Protein AF-0000000087264235 (afdb_homodimer)

pLDDT: mean 78.08, std 25.93, range [21.02, 97.81]

Organism: Triticum turgidum subsp. durum (NCBI:txid4567)

Nearest PDB structures (foldseek):
  8pnt-assembly1_A  TM=8.860E-01  e=1.307E-03  Homo sapiens
  8by6-assembly1_A  TM=8.839E-01  e=1.517E-03  Homo sapiens
  1h6k-assembly1_A  TM=9.087E-01  e=4.090E-03  Homo sapiens
  8suy-assembly1_A  TM=8.898E-01  e=2.890E-03  Homo sapiens
  8pmp-assembly1_A  TM=8.211E-01  e=5.240E-03  Homo sapiens

Sequence (286 aa):
MVRGRKTTRDIILWVEEQIVPANGAKFTVDVVSQTLLDIGSKSFTHLITVLERYGQIISKLCPDEEMQLLLMDEVSAYWKNSTQMTAIAIDRMMGYRLISNLAIVKWVFSPANVDQYHVSDRPWEVHSYPHTRRYPAFCCWILMVRGRKTTRDIILWVEEQIVPANGAKFTVDVVSQTLLDIGSKSFTHLITVLERYGQIISKLCPDEEMQLLLMDEVSAYWKNSTQMTAIAIDRMMGYRLISNLAIVKWVFSPANVDQYHVSDRPWEVHSYPHTRRYPAFCCWIL

Secondary structure (DSSP, 8-state):
-------HHHHHHHIIIIIHHHH-HHHHHHHHHHHHHHHHTT-HHHHHHHHHHHHHHHHHH--SHHHHHHHHHHHHHHTTT-HHHHHHHHHHHHHTTSS-HHHHHHHHTSHHHHHHT--S-------------S--HHHHTT-/-------HHHHHHHIIIIIHHHH-HHHHHHHHHHHHHHHHTT-HHHHHHHHHHHHHHHHHH--SHHHHHHHHHHHHHHTTT-HHHHHHHHHHHHHTTSS-HHHHHHHHTSHHHHHHT--S-------------S--HHHHTT-

Foldseek 3Di:
DPPPPDALVNVLCCCVVPVCVVPNLLVSLLVVLVVLCVQQVPDVVRLLVSCVRNVVSLCVSQVDLVSLLSSLVSLCVVPVVPVPSSVVSVVSCVVVVSHDPVSVVCNCQALVNVLSVPDPDPDPPPPPDPDDPDVPGRPPPVD/DPPPPQALVNVLCCCVPPVCVVPNLLVSLLVVLVVLCVQQVPDVVSLLVSCVRNVVSLCVSQVDLVSLLSSLVSLCVVPVVPVPSSVVSVVSCVVVVSHDPVSVVCNCQALVNVLSVPDPDPDPPPPPDPDDPDVPGRPPSND

InterPro domains:
  IPR015174 MIF4G-like, type 2 [PF09090] (22-113)
  IPR016024 Armadillo-type fold [SSF48371] (1-126)
  IPR027159 Nuclear cap-binding protein subunit 1 [PTHR12412] (2-126)

Radius of gyration: 22.46 Å; Cα contacts (8 Å, |Δi|>4): 268; chains: 2; bounding box: 34×84×58 Å

Solvent-accessible surface area (backbone atoms only — not comparable to full-atom values): 16214 Å² total; per-residue (Å²): 133,78,84,65,82,68,47,67,66,52,49,42,49,46,41,61,68,46,46,26,73,74,62,33,60,69,53,40,46,52,55,52,52,51,55,48,46,62,63,12,66,79,39,72,68,40,34,52,51,44,46,69,70,46,35,66,51,50,34,69,67,22,75,45,55,70,44,30,40,51,50,51,49,50,45,37,60,74,32,66,69,30,46,45,59,30,46,50,52,51,52,51,35,34,73,71,66,46,37,53,62,68,34,50,53,52,47,55,61,27,29,78,44,31,45,68,55,45,68,70,66,81,78,72,82,73,75,82,76,85,71,86,69,84,79,51,71,59,73,58,53,62,110,131,79,81,65,79,69,48,66,65,53,49,41,49,46,41,62,68,47,46,26,74,74,62,32,61,69,54,42,46,51,53,53,50,51,55,49,46,62,63,12,66,78,40,72,68,40,34,50,50,44,47,68,69,44,36,66,53,50,34,68,67,22,74,45,55,71,43,29,39,51,50,50,50,51,46,39,60,74,32,67,68,29,44,45,58,31,46,51,53,52,52,52,35,34,73,71,67,47,38,54,62,68,35,50,52,53,47,57,63,27,34,75,44,32,43,69,54,46,68,70,66,81,76,73,82,73,76,82,76,84,71,85,69,84,78,50,70,62,70,57,52,63,110

Structure (mmCIF, N/CA/C/O backbone):
data_AF-0000000087264235-model_v1
#
loop_
_entity.id
_entity.type
_entity.pdbx_description
1 polymer 'MIF4G-like type 2 domain-containing protein'
#
loop_
_atom_site.group_PDB
_atom_site.id
_atom_site.type_symbol
_atom_site.label_atom_id
_atom_site.label_alt_id
_atom_site.label_comp_id
_atom_site.label_asym_id
_atom_site.label_entity_id
_atom_site.label_seq_id
_atom_site.pdbx_PDB_ins_code
_atom_site.Cartn_x
_atom_site.Cartn_y
_atom_site.Cartn_z
_atom_site.occupancy
_atom_site.B_iso_or_equiv
_atom_site.auth_seq_id
_atom_site.auth_comp_id
_atom_site.auth_asym_id
_atom_site.auth_atom_id
_atom_site.pdbx_PDB_model_num
ATOM 1 N N . MET A 1 1 ? -6.27 42.156 24.797 1 27.23 1 MET A N 1
ATOM 2 C CA . MET A 1 1 ? -6.262 41.5 23.484 1 27.23 1 MET A CA 1
ATOM 3 C C . MET A 1 1 ? -6.086 40 23.609 1 27.23 1 MET A C 1
ATOM 5 O O . MET A 1 1 ? -5.012 39.531 23.969 1 27.23 1 MET A O 1
ATOM 9 N N . VAL A 1 2 ? -7.004 39.219 24.188 1 37.78 2 VAL A N 1
ATOM 10 C CA . VAL A 1 2 ? -7.004 37.844 24.672 1 37.78 2 VAL A CA 1
ATOM 11 C C . VAL A 1 2 ? -6.594 36.906 23.547 1 37.78 2 VAL A C 1
ATOM 13 O O . VAL A 1 2 ? -7.219 36.906 22.484 1 37.78 2 VAL A O 1
ATOM 16 N N . ARG A 1 3 ? -5.32 36.75 23.188 1 46.03 3 ARG A N 1
ATOM 17 C CA . ARG A 1 3 ? -4.871 35.75 22.219 1 46.03 3 ARG A CA 1
ATOM 18 C C . ARG A 1 3 ? -5.676 34.469 22.344 1 46.03 3 ARG A C 1
ATOM 20 O O . ARG A 1 3 ? -5.488 33.719 23.297 1 46.03 3 ARG A O 1
ATOM 27 N N . GLY A 1 4 ? -6.941 34.375 22.234 1 48.06 4 GLY A N 1
ATOM 28 C CA . GLY A 1 4 ? -7.914 33.312 22.422 1 48.06 4 GLY A CA 1
ATOM 29 C C . GLY A 1 4 ? -7.516 32 21.766 1 48.06 4 GLY A C 1
ATOM 30 O O . GLY A 1 4 ? -6.91 32 20.688 1 48.06 4 GLY A O 1
ATOM 31 N N . ARG A 1 5 ? -7.141 31 22.531 1 57.69 5 ARG A N 1
ATOM 32 C CA . ARG A 1 5 ? -6.867 29.641 22.094 1 57.69 5 ARG A CA 1
ATOM 33 C C . ARG A 1 5 ? -7.84 29.203 21 1 57.69 5 ARG A C 1
ATOM 35 O O . ARG A 1 5 ? -9.039 29.047 21.266 1 57.69 5 ARG A O 1
ATOM 42 N N . LYS A 1 6 ? -7.625 29.609 19.797 1 68 6 LYS A N 1
ATOM 43 C CA . LYS A 1 6 ? -8.531 29.156 18.75 1 68 6 LYS A CA 1
ATOM 44 C C . LYS A 1 6 ? -8.711 27.641 18.797 1 68 6 LYS A C 1
ATOM 46 O O . LYS A 1 6 ? -7.742 26.906 18.984 1 68 6 LYS A O 1
ATOM 51 N N . THR A 1 7 ? -9.969 27.297 19.016 1 81.25 7 THR A N 1
ATOM 52 C CA . THR A 1 7 ? -10.328 25.891 18.984 1 81.25 7 THR A CA 1
ATOM 53 C C . THR A 1 7 ? -10.055 25.297 17.609 1 81.25 7 THR A C 1
ATOM 55 O O . THR A 1 7 ? -9.836 26.031 16.641 1 81.25 7 THR A O 1
ATOM 58 N N . THR A 1 8 ? -9.812 24.094 17.578 1 83.25 8 THR A N 1
ATOM 59 C CA . THR A 1 8 ? -9.664 23.406 16.312 1 83.25 8 THR A CA 1
ATOM 60 C C . THR A 1 8 ? -10.766 23.812 15.336 1 83.25 8 THR A C 1
ATOM 62 O O . THR A 1 8 ? -10.523 23.953 14.141 1 83.25 8 THR A O 1
ATOM 65 N N . ARG A 1 9 ? -11.906 24.062 15.82 1 85.56 9 ARG A N 1
ATOM 66 C CA . ARG A 1 9 ? -13.039 24.453 14.984 1 85.56 9 ARG A CA 1
ATOM 67 C C . ARG A 1 9 ? -12.82 25.828 14.375 1 85.56 9 ARG A C 1
ATOM 69 O O . ARG A 1 9 ? -13.133 26.047 13.203 1 85.56 9 ARG A O 1
ATOM 76 N N . ASP A 1 10 ? -12.328 26.719 15.18 1 88.56 10 ASP A N 1
ATOM 77 C CA . ASP A 1 10 ? -12.039 28.047 14.68 1 88.56 10 ASP A CA 1
ATOM 78 C C . ASP A 1 10 ? -10.977 28.016 13.578 1 88.56 10 ASP A C 1
ATOM 80 O O . ASP A 1 10 ? -11.078 28.734 12.586 1 88.56 10 ASP A O 1
ATOM 84 N N . ILE A 1 11 ? -10.039 27.172 13.797 1 87.06 11 ILE A N 1
ATOM 85 C CA . ILE A 1 11 ? -8.961 27.031 12.828 1 87.06 11 ILE A CA 1
ATOM 86 C C . ILE A 1 11 ? -9.508 26.469 11.523 1 87.06 11 ILE A C 1
ATOM 88 O O . ILE A 1 11 ? -9.188 26.953 10.438 1 87.06 11 ILE A O 1
ATOM 92 N N . ILE A 1 12 ? -10.297 25.484 11.625 1 88.69 12 ILE A N 1
ATOM 93 C CA . ILE A 1 12 ? -10.898 24.859 10.453 1 88.69 12 ILE A CA 1
ATOM 94 C C . ILE A 1 12 ? -11.695 25.891 9.656 1 88.69 12 ILE A C 1
ATOM 96 O O . ILE A 1 12 ? -11.578 25.969 8.438 1 88.69 12 ILE A O 1
ATOM 100 N N . LEU A 1 13 ? -12.461 26.641 10.391 1 89.06 13 LEU A N 1
ATOM 101 C CA . LEU A 1 13 ? -13.281 27.672 9.742 1 89.06 13 LEU A CA 1
ATOM 102 C C . LEU A 1 13 ? -12.406 28.703 9.055 1 89.06 13 LEU A C 1
ATOM 104 O O . LEU A 1 13 ? -12.703 29.141 7.938 1 89.06 13 LEU A O 1
ATOM 108 N N . TRP A 1 14 ? -11.438 29.078 9.734 1 89.94 14 TRP A N 1
ATOM 109 C CA . TRP A 1 14 ? -10.508 30.047 9.164 1 89.94 14 TRP A CA 1
ATOM 110 C C . TRP A 1 14 ? -9.844 29.5 7.906 1 89.94 14 TRP A C 1
ATOM 112 O O . TRP A 1 14 ? -9.719 30.203 6.906 1 89.94 14 TRP A O 1
ATOM 122 N N . VAL A 1 15 ? -9.414 28.297 7.895 1 89.94 15 VAL A N 1
ATOM 123 C CA . VAL A 1 15 ? -8.773 27.641 6.754 1 89.94 15 VAL A CA 1
ATOM 124 C C . VAL A 1 15 ? -9.766 27.562 5.59 1 89.94 15 VAL A C 1
ATOM 126 O O . VAL A 1 15 ? -9.43 27.906 4.457 1 89.94 15 VAL A O 1
ATOM 129 N N . GLU A 1 16 ? -10.922 27.156 5.898 1 90.62 16 GLU A N 1
ATOM 130 C CA . GLU A 1 16 ? -11.945 26.922 4.875 1 90.62 16 GLU A CA 1
ATOM 131 C C . GLU A 1 16 ? -12.438 28.25 4.285 1 90.62 16 GLU A C 1
ATOM 133 O O . GLU A 1 16 ? -12.719 28.328 3.086 1 90.62 16 GLU A O 1
ATOM 138 N N . GLU A 1 17 ? -12.578 29.234 5.094 1 91.5 17 GLU A N 1
ATOM 139 C CA . GLU A 1 17 ? -13.234 30.469 4.66 1 91.5 17 GLU A CA 1
ATOM 140 C C . GLU A 1 17 ? -12.227 31.484 4.137 1 91.5 17 GLU A C 1
ATOM 142 O O . GLU A 1 17 ? -12.562 32.344 3.334 1 91.5 17 GLU A O 1
ATOM 147 N N . GLN A 1 18 ? -11.016 31.375 4.551 1 91.5 18 GLN A N 1
ATOM 148 C CA . GLN A 1 18 ? -10.055 32.406 4.195 1 91.5 18 GLN A CA 1
ATOM 149 C C . GLN A 1 18 ? -8.883 31.828 3.406 1 91.5 18 GLN A C 1
ATOM 151 O O . GLN A 1 18 ? -8.555 32.312 2.32 1 91.5 18 GLN A O 1
ATOM 156 N N . ILE A 1 19 ? -8.273 30.812 3.822 1 91.94 19 ILE A N 1
ATOM 157 C CA . ILE A 1 19 ? -7.027 30.312 3.246 1 91.94 19 ILE A CA 1
ATOM 158 C C . ILE A 1 19 ? -7.316 29.609 1.928 1 91.94 19 ILE A C 1
ATOM 160 O O . ILE A 1 19 ? -6.695 29.891 0.905 1 91.94 19 ILE A O 1
ATOM 164 N N . VAL A 1 20 ? -8.281 28.672 1.958 1 93.44 20 VAL A N 1
ATOM 165 C CA . VAL A 1 20 ? -8.578 27.859 0.78 1 93.44 20 VAL A CA 1
ATOM 166 C C . VAL A 1 20 ? -9.086 28.766 -0.347 1 93.44 20 VAL A C 1
ATOM 168 O O . VAL A 1 20 ? -8.609 28.688 -1.479 1 93.44 20 VAL A O 1
ATOM 171 N N . PRO A 1 21 ? -10.078 29.656 -0.007 1 94.56 21 PRO A N 1
ATOM 172 C CA . PRO A 1 21 ? -10.555 30.531 -1.079 1 94.56 21 PRO A CA 1
ATOM 173 C C . PRO A 1 21 ? -9.461 31.438 -1.627 1 94.56 21 PRO A C 1
ATOM 175 O O . PRO A 1 21 ? -9.445 31.734 -2.824 1 94.56 21 PRO A O 1
ATOM 178 N N . ALA A 1 22 ? -8.516 31.859 -0.899 1 94.19 22 ALA A N 1
ATOM 179 C CA . ALA A 1 22 ? -7.473 32.812 -1.295 1 94.19 22 ALA A CA 1
ATOM 180 C C . ALA A 1 22 ? -6.359 32.094 -2.064 1 94.19 22 ALA A C 1
ATOM 182 O O . ALA A 1 22 ? -5.777 32.656 -2.988 1 94.19 22 ALA A O 1
ATOM 183 N N . ASN A 1 23 ? -5.969 30.812 -1.734 1 95.12 23 ASN A N 1
ATOM 184 C CA . ASN A 1 23 ? -4.746 30.188 -2.229 1 95.12 23 ASN A CA 1
ATOM 185 C C . ASN A 1 23 ? -5.035 28.859 -2.936 1 95.12 23 ASN A C 1
ATOM 187 O O . ASN A 1 23 ? -4.168 28.328 -3.625 1 95.12 23 ASN A O 1
ATOM 191 N N . GLY A 1 24 ? -6.266 28.328 -2.768 1 94.75 24 GLY A N 1
ATOM 192 C CA . GLY A 1 24 ? -6.609 27.031 -3.324 1 94.75 24 GLY A CA 1
ATOM 193 C C . GLY A 1 24 ? -6.391 25.891 -2.35 1 94.75 24 GLY A C 1
ATOM 194 O O . GLY A 1 24 ? -5.551 25.969 -1.453 1 94.75 24 GLY A O 1
ATOM 195 N N . ALA A 1 25 ? -7.066 24.781 -2.578 1 93.88 25 ALA A N 1
ATOM 196 C CA . ALA A 1 25 ? -7.047 23.641 -1.675 1 93.88 25 ALA A CA 1
ATOM 197 C C . ALA A 1 25 ? -5.68 22.969 -1.678 1 93.88 25 ALA A C 1
ATOM 199 O O . ALA A 1 25 ? -5.156 22.609 -0.621 1 93.88 25 ALA A O 1
ATOM 200 N N . LYS A 1 26 ? -5.109 22.781 -2.842 1 95.62 26 LYS A N 1
ATOM 201 C CA . LYS A 1 26 ? -3.826 22.094 -2.967 1 95.62 26 LYS A CA 1
ATOM 202 C C . LYS A 1 26 ? -2.723 22.859 -2.236 1 95.62 26 LYS A C 1
ATOM 204 O O . LYS A 1 26 ? -1.928 22.266 -1.508 1 95.62 26 LYS A O 1
ATOM 209 N N . PHE A 1 27 ? -2.686 24.156 -2.455 1 94.81 27 PHE A N 1
ATOM 210 C CA . PHE A 1 27 ? -1.711 25 -1.77 1 94.81 27 PHE A CA 1
ATOM 211 C C . PHE A 1 27 ? -1.901 24.922 -0.259 1 94.81 27 PHE A C 1
ATOM 213 O O . PHE A 1 27 ? -0.926 24.859 0.492 1 94.81 27 PHE A O 1
ATOM 220 N N . THR A 1 28 ? -3.121 24.938 0.166 1 95.75 28 THR A N 1
ATOM 221 C CA . THR A 1 28 ? -3.436 24.922 1.591 1 95.75 28 THR A CA 1
ATOM 222 C C . THR A 1 28 ? -2.979 23.609 2.227 1 95.75 28 THR A C 1
ATOM 224 O O . THR A 1 28 ? -2.389 23.609 3.309 1 95.75 28 THR A O 1
ATOM 227 N N . VAL A 1 29 ? -3.223 22.484 1.536 1 96 29 VAL A N 1
ATOM 228 C CA . VAL A 1 29 ? -2.77 21.188 2.027 1 96 29 VAL A CA 1
ATOM 229 C C . VAL A 1 29 ? -1.247 21.188 2.145 1 96 29 VAL A C 1
ATOM 231 O O . VAL A 1 29 ? -0.696 20.703 3.139 1 96 29 VAL A O 1
ATOM 234 N N . ASP A 1 30 ? -0.631 21.719 1.225 1 95.5 30 ASP A N 1
ATOM 235 C CA . ASP A 1 30 ? 0.827 21.781 1.215 1 95.5 30 ASP A CA 1
ATOM 236 C C . ASP A 1 30 ? 1.354 22.516 2.441 1 95.5 30 ASP A C 1
ATOM 238 O O . ASP A 1 30 ? 2.15 21.969 3.209 1 95.5 30 ASP A O 1
ATOM 242 N N . VAL A 1 31 ? 0.833 23.688 2.646 1 93.62 31 VAL A N 1
ATOM 243 C CA . VAL A 1 31 ? 1.354 24.547 3.701 1 93.62 31 VAL A CA 1
ATOM 244 C C . VAL A 1 31 ? 0.948 24 5.066 1 93.62 31 VAL A C 1
ATOM 246 O O . VAL A 1 31 ? 1.767 23.938 5.988 1 93.62 31 VAL A O 1
ATOM 249 N N . VAL A 1 32 ? -0.294 23.625 5.207 1 93.81 32 VAL A N 1
ATOM 250 C CA . VAL A 1 32 ? -0.812 23.141 6.484 1 93.81 32 VAL A CA 1
ATOM 251 C C . VAL A 1 32 ? -0.114 21.844 6.867 1 93.81 32 VAL A C 1
ATOM 253 O O . VAL A 1 32 ? 0.325 21.672 8.008 1 93.81 32 VAL A O 1
ATOM 256 N N . SER A 1 33 ? 0.014 20.891 5.887 1 95.25 33 SER A N 1
ATOM 257 C CA . SER A 1 33 ? 0.65 19.609 6.184 1 95.25 33 SER A CA 1
ATOM 258 C C . SER A 1 33 ? 2.113 19.797 6.574 1 95.25 33 SER A C 1
ATOM 260 O O . SER A 1 33 ? 2.598 19.156 7.512 1 95.25 33 SER A O 1
ATOM 262 N N . GLN A 1 34 ? 2.803 20.703 5.879 1 94.38 34 GLN A N 1
ATOM 263 C CA . GLN A 1 34 ? 4.203 20.953 6.195 1 94.38 34 GLN A CA 1
ATOM 264 C C . GLN A 1 34 ? 4.352 21.516 7.605 1 94.38 34 GLN A C 1
ATOM 266 O O . GLN A 1 34 ? 5.266 21.141 8.336 1 94.38 34 GLN A O 1
ATOM 271 N N . THR A 1 35 ? 3.508 22.453 7.98 1 94.12 35 THR A N 1
ATOM 272 C CA . THR A 1 35 ? 3.525 23.031 9.312 1 94.12 35 THR A CA 1
ATOM 273 C C . THR A 1 35 ? 3.297 21.969 10.383 1 94.12 35 THR A C 1
ATOM 275 O O . THR A 1 35 ? 4.035 21.906 11.367 1 94.12 35 THR A O 1
ATOM 278 N N . LEU A 1 36 ? 2.334 21.125 10.148 1 94.5 36 LEU A N 1
ATOM 279 C CA . LEU A 1 36 ? 1.988 20.094 11.125 1 94.5 36 LEU A CA 1
ATOM 280 C C . LEU A 1 36 ? 3.088 19.047 11.211 1 94.5 36 LEU A C 1
ATOM 282 O O . LEU A 1 36 ? 3.42 18.578 12.305 1 94.5 36 LEU A O 1
ATOM 286 N N . LEU A 1 37 ? 3.672 18.688 10.094 1 95.88 37 LEU A N 1
ATOM 287 C CA . LEU A 1 37 ? 4.754 17.719 10.078 1 95.88 37 LEU A CA 1
ATOM 288 C C . LEU A 1 37 ? 5.996 18.266 10.766 1 95.88 37 LEU A C 1
ATOM 290 O O . LEU A 1 37 ? 6.723 17.531 11.438 1 95.88 37 LEU A O 1
ATOM 294 N N . ASP A 1 38 ? 6.215 19.547 10.664 1 95.75 38 ASP A N 1
ATOM 295 C CA . ASP A 1 38 ? 7.348 20.188 11.328 1 95.75 38 ASP A CA 1
ATOM 296 C C . ASP A 1 38 ? 7.227 20.062 12.852 1 95.75 38 ASP A C 1
ATOM 298 O O . ASP A 1 38 ? 8.219 19.828 13.539 1 95.75 38 ASP A O 1
ATOM 302 N N . ILE A 1 39 ? 6.121 20.297 13.297 1 93.69 39 ILE A N 1
ATOM 303 C CA . ILE A 1 39 ? 5.84 20.172 14.727 1 93.69 39 ILE A CA 1
ATOM 304 C C . ILE A 1 39 ? 5.914 18.703 15.141 1 93.69 39 ILE A C 1
ATOM 306 O O . ILE A 1 39 ? 6.52 18.375 16.172 1 93.69 39 ILE A O 1
ATOM 310 N N . GLY A 1 40 ? 5.32 17.812 14.391 1 94 40 GLY A N 1
ATOM 311 C CA . GLY A 1 40 ? 5.16 16.422 14.742 1 94 40 GLY A CA 1
ATOM 312 C C . GLY A 1 40 ? 6.426 15.609 14.555 1 94 40 GLY A C 1
ATOM 313 O O . GLY A 1 40 ? 6.543 14.5 15.086 1 94 40 GLY A O 1
ATOM 314 N N . SER A 1 41 ? 7.383 16.109 13.852 1 92.81 41 SER A N 1
ATOM 315 C CA . SER A 1 41 ? 8.555 15.336 13.453 1 92.81 41 SER A CA 1
ATOM 316 C C . SER A 1 41 ? 9.586 15.289 14.57 1 92.81 41 SER A C 1
ATOM 318 O O . SER A 1 41 ? 10.625 14.633 14.438 1 92.81 41 SER A O 1
ATOM 320 N N . LYS A 1 42 ? 9.391 15.867 15.609 1 91.5 42 LYS A N 1
ATOM 321 C CA . LYS A 1 42 ? 10.359 15.945 16.703 1 91.5 42 LYS A CA 1
ATOM 322 C C . LYS A 1 42 ? 10.492 14.609 17.422 1 91.5 42 LYS A C 1
ATOM 324 O O . LYS A 1 42 ? 11.57 14.273 17.922 1 91.5 42 LYS A O 1
ATOM 329 N N . SER A 1 43 ? 9.445 13.859 17.531 1 86 43 SER A N 1
ATOM 330 C CA . SER A 1 43 ? 9.398 12.523 18.109 1 86 43 SER A CA 1
ATOM 331 C C . SER A 1 43 ? 8.125 11.781 17.703 1 86 43 SER A C 1
ATOM 333 O O . SER A 1 43 ? 7.234 12.367 17.094 1 86 43 SER A O 1
ATOM 335 N N . PHE A 1 44 ? 8.18 10.547 17.969 1 85.25 44 PHE A N 1
ATOM 336 C CA . PHE A 1 44 ? 6.988 9.75 17.688 1 85.25 44 PHE A CA 1
ATOM 337 C C . PHE A 1 44 ? 5.785 10.281 18.453 1 85.25 44 PHE A C 1
ATOM 339 O O . PHE A 1 44 ? 4.699 10.43 17.891 1 85.25 44 PHE A O 1
ATOM 346 N N . THR A 1 45 ? 5.949 10.562 19.719 1 88.12 45 THR A N 1
ATOM 347 C CA . THR A 1 45 ? 4.867 11.062 20.562 1 88.12 45 THR A CA 1
ATOM 348 C C . THR A 1 45 ? 4.305 12.367 20 1 88.12 45 THR A C 1
ATOM 350 O O . THR A 1 45 ? 3.088 12.555 19.969 1 88.12 45 THR A O 1
ATOM 353 N N . HIS A 1 46 ? 5.203 13.195 19.578 1 93.94 46 HIS A N 1
ATOM 354 C CA . HIS A 1 46 ? 4.75 14.461 19.016 1 93.94 46 HIS A CA 1
ATOM 355 C C . HIS A 1 46 ? 3.924 14.227 17.75 1 93.94 46 HIS A C 1
ATOM 357 O O . HIS A 1 46 ? 2.91 14.898 17.531 1 93.94 46 HIS A O 1
ATOM 363 N N . LEU A 1 47 ? 4.359 13.258 16.875 1 93.94 47 LEU A N 1
ATOM 364 C CA . LEU A 1 47 ? 3.604 12.953 15.672 1 93.94 47 LEU A CA 1
ATOM 365 C C . LEU A 1 47 ? 2.189 12.5 16.016 1 93.94 47 LEU A C 1
ATOM 367 O O . LEU A 1 47 ? 1.216 12.992 15.445 1 93.94 47 LEU A O 1
ATOM 371 N N . ILE A 1 48 ? 2.068 11.688 16.953 1 93.44 48 ILE A N 1
ATOM 372 C CA . ILE A 1 48 ? 0.772 11.172 17.375 1 93.44 48 ILE A CA 1
ATOM 373 C C . ILE A 1 48 ? -0.082 12.312 17.922 1 93.44 48 ILE A C 1
ATOM 375 O O . ILE A 1 48 ? -1.263 12.43 17.594 1 93.44 48 ILE A O 1
ATOM 379 N N . THR A 1 49 ? 0.488 13.086 18.75 1 93.62 49 THR A N 1
ATOM 380 C CA . THR A 1 49 ? -0.223 14.211 19.344 1 93.62 49 THR A CA 1
ATOM 381 C C . THR A 1 49 ? -0.756 15.156 18.281 1 93.62 49 THR A C 1
ATOM 383 O O . THR A 1 49 ? -1.91 15.586 18.344 1 93.62 49 THR A O 1
ATOM 386 N N . VAL A 1 50 ? 0.091 15.477 17.344 1 94.69 50 VAL A N 1
ATOM 387 C CA . VAL A 1 50 ? -0.292 16.375 16.266 1 94.69 50 VAL A CA 1
ATOM 388 C C . VAL A 1 50 ? -1.451 15.781 15.469 1 94.69 50 VAL A C 1
ATOM 390 O O . VAL A 1 50 ? -2.416 16.484 15.141 1 94.69 50 VAL A O 1
ATOM 393 N N . LEU A 1 51 ? -1.408 14.5 15.148 1 95.5 51 LEU A N 1
ATOM 394 C CA . LEU A 1 51 ? -2.463 13.844 14.383 1 95.5 51 LEU A CA 1
ATOM 395 C C . LEU A 1 51 ? -3.752 13.766 15.188 1 95.5 51 LEU A C 1
ATOM 397 O O . LEU A 1 51 ? -4.844 13.938 14.648 1 95.5 51 LEU A O 1
ATOM 401 N N . GLU A 1 52 ? -3.654 13.57 16.391 1 94.5 52 GLU A N 1
ATOM 402 C CA . GLU A 1 52 ? -4.824 13.492 17.266 1 94.5 52 GLU A CA 1
ATOM 403 C C . GLU A 1 52 ? -5.488 14.859 17.422 1 94.5 52 GLU A C 1
ATOM 405 O O . GLU A 1 52 ? -6.719 14.961 17.406 1 94.5 52 GLU A O 1
ATOM 410 N N . ARG A 1 53 ? -4.738 15.883 17.609 1 93.19 53 ARG A N 1
ATOM 411 C CA . ARG A 1 53 ? -5.238 17.219 17.891 1 93.19 53 ARG A CA 1
ATOM 412 C C . ARG A 1 53 ? -5.734 17.906 16.609 1 93.19 53 ARG A C 1
ATOM 414 O O . ARG A 1 53 ? -6.723 18.641 16.641 1 93.19 53 ARG A O 1
ATOM 421 N N . TYR A 1 54 ? -5.008 17.656 15.555 1 93.88 54 TYR A N 1
ATOM 422 C CA . TYR A 1 54 ? -5.297 18.438 14.344 1 93.88 54 TYR A CA 1
ATOM 423 C C . TYR A 1 54 ? -5.781 17.516 13.227 1 93.88 54 TYR A C 1
ATOM 425 O O . TYR A 1 54 ? -5.84 17.938 12.062 1 93.88 54 TYR A O 1
ATOM 433 N N . GLY A 1 55 ? -6.078 16.266 13.492 1 95.38 55 GLY A N 1
ATOM 434 C CA . GLY A 1 55 ? -6.578 15.32 12.508 1 95.38 55 GLY A CA 1
ATOM 435 C C . GLY A 1 55 ? -7.805 15.82 11.766 1 95.38 55 GLY A C 1
ATOM 436 O O . GLY A 1 55 ? -7.945 15.602 10.562 1 95.38 55 GLY A O 1
ATOM 437 N N . GLN A 1 56 ? -8.656 16.484 12.5 1 94.62 56 GLN A N 1
ATOM 438 C CA . GLN A 1 56 ? -9.883 16.984 11.898 1 94.62 56 GLN A CA 1
ATOM 439 C C . GLN A 1 56 ? -9.586 18.031 10.82 1 94.62 56 GLN A C 1
ATOM 441 O O . GLN A 1 56 ? -10.289 18.109 9.812 1 94.62 56 GLN A O 1
ATOM 446 N N . ILE A 1 57 ? -8.633 18.844 11.039 1 93.25 57 ILE A N 1
ATOM 447 C CA . ILE A 1 57 ? -8.227 19.828 10.039 1 93.25 57 ILE A CA 1
ATOM 448 C C . ILE A 1 57 ? -7.742 19.125 8.781 1 93.25 57 ILE A C 1
ATOM 450 O O . ILE A 1 57 ? -8.141 19.469 7.668 1 93.25 57 ILE A O 1
ATOM 454 N N . ILE A 1 58 ? -6.98 18.062 8.938 1 95.44 58 ILE A N 1
ATOM 455 C CA . ILE A 1 58 ? -6.445 17.281 7.824 1 95.44 58 ILE A CA 1
ATOM 456 C C . ILE A 1 58 ? -7.586 16.594 7.078 1 95.44 58 ILE A C 1
ATOM 458 O O . ILE A 1 58 ? -7.633 16.625 5.844 1 95.44 58 ILE A O 1
ATOM 462 N N . SER A 1 59 ? -8.461 16.078 7.875 1 95.88 59 SER A N 1
ATOM 463 C CA . SER A 1 59 ? -9.586 15.375 7.277 1 95.88 59 SER A CA 1
ATOM 464 C C . SER A 1 59 ? -10.43 16.312 6.414 1 95.88 59 SER A C 1
ATOM 466 O O . SER A 1 59 ? -10.914 15.914 5.355 1 95.88 59 SER A O 1
ATOM 468 N N . LYS A 1 60 ? -10.609 17.469 6.824 1 93.94 60 LYS A N 1
ATOM 469 C CA . LYS A 1 60 ? -11.391 18.453 6.074 1 93.94 60 LYS A CA 1
ATOM 470 C C . LYS A 1 60 ? -10.664 18.875 4.805 1 93.94 60 LYS A C 1
ATOM 472 O O . LYS A 1 60 ? -11.297 19.156 3.781 1 93.94 60 LYS A O 1
ATOM 477 N N . LEU A 1 61 ? -9.359 18.938 4.863 1 94.88 61 LEU A N 1
ATOM 478 C CA . LEU A 1 61 ? -8.547 19.391 3.734 1 94.88 61 LEU A CA 1
ATOM 479 C C . LEU A 1 61 ? -8.359 18.266 2.727 1 94.88 61 LEU A C 1
ATOM 481 O O . LEU A 1 61 ? -8.086 18.516 1.55 1 94.88 61 LEU A O 1
ATOM 485 N N . CYS A 1 62 ? -8.477 17 3.209 1 96.75 62 CYS A N 1
ATOM 486 C CA . CYS A 1 62 ? -8.227 15.844 2.365 1 96.75 62 CYS A CA 1
ATOM 487 C C . CYS A 1 62 ? -9.414 14.891 2.373 1 96.75 62 CYS A C 1
ATOM 489 O O . CYS A 1 62 ? -9.289 13.734 2.771 1 96.75 62 CYS A O 1
ATOM 491 N N . PRO A 1 63 ? -10.508 15.422 1.788 1 95.81 63 PRO A N 1
ATOM 492 C CA . PRO A 1 63 ? -11.758 14.664 1.897 1 95.81 63 PRO A CA 1
ATOM 493 C C . PRO A 1 63 ? -11.828 13.492 0.922 1 95.81 63 PRO A C 1
ATOM 495 O O . PRO A 1 63 ? -12.664 12.602 1.08 1 95.81 63 PRO A O 1
ATOM 498 N N . ASP A 1 64 ? -11.008 13.523 -0.151 1 96.62 64 ASP A N 1
ATOM 499 C CA . ASP A 1 64 ? -11.102 12.484 -1.173 1 96.62 64 ASP A CA 1
ATOM 500 C C . ASP A 1 64 ? -9.727 11.922 -1.509 1 96.62 64 ASP A C 1
ATOM 502 O O . ASP A 1 64 ? -8.711 12.398 -0.985 1 96.62 64 ASP A O 1
ATOM 506 N N . GLU A 1 65 ? -9.727 10.945 -2.369 1 96.06 65 GLU A N 1
ATOM 507 C CA . GLU A 1 65 ? -8.523 10.195 -2.695 1 96.06 65 GLU A CA 1
ATOM 508 C C . GLU A 1 65 ? -7.457 11.102 -3.311 1 96.06 65 GLU A C 1
ATOM 510 O O . GLU A 1 65 ? -6.27 10.969 -3.006 1 96.06 65 GLU A O 1
ATOM 515 N N . GLU A 1 66 ? -7.914 11.961 -4.191 1 95.75 66 GLU A N 1
ATOM 516 C CA . GLU A 1 66 ? -6.973 12.844 -4.867 1 95.75 66 GLU A CA 1
ATOM 517 C C . GLU A 1 66 ? -6.203 13.695 -3.863 1 95.75 66 GLU A C 1
ATOM 519 O O . GLU A 1 66 ? -4.977 13.805 -3.943 1 95.75 66 GLU A O 1
ATOM 524 N N . MET A 1 67 ? -6.934 14.242 -2.939 1 96.88 67 MET A N 1
ATOM 525 C CA . MET A 1 67 ? -6.305 15.094 -1.932 1 96.88 67 MET A CA 1
ATOM 526 C C . MET A 1 67 ? -5.469 14.258 -0.963 1 96.88 67 MET A C 1
ATOM 528 O O . MET A 1 67 ? -4.449 14.734 -0.456 1 96.88 67 MET A O 1
ATOM 532 N N . GLN A 1 68 ? -5.895 13.047 -0.704 1 97.81 68 GLN A N 1
ATOM 533 C CA . GLN A 1 68 ? -5.125 12.148 0.153 1 97.81 68 GLN A CA 1
ATOM 534 C C . GLN A 1 68 ? -3.797 11.773 -0.496 1 97.81 68 GLN A C 1
ATOM 536 O O . GLN A 1 68 ? -2.783 11.633 0.191 1 97.81 68 GLN A O 1
ATOM 541 N N . LEU A 1 69 ? -3.793 11.625 -1.767 1 96.88 69 LEU A N 1
ATOM 542 C CA . LEU A 1 69 ? -2.557 11.367 -2.498 1 96.88 69 LEU A CA 1
ATOM 543 C C . LEU A 1 69 ? -1.585 12.539 -2.354 1 96.88 69 LEU A C 1
ATOM 545 O O . LEU A 1 69 ? -0.387 12.328 -2.148 1 96.88 69 LEU A O 1
ATOM 549 N N . LEU A 1 70 ? -2.143 13.695 -2.479 1 96.5 70 LEU A N 1
ATOM 550 C CA . LEU A 1 70 ? -1.314 14.883 -2.309 1 96.5 70 LEU A CA 1
ATOM 551 C C . LEU A 1 70 ? -0.696 14.922 -0.915 1 96.5 70 LEU A C 1
ATOM 553 O O . LEU A 1 70 ? 0.479 15.258 -0.762 1 96.5 70 LEU A O 1
ATOM 557 N N . LEU A 1 71 ? -1.471 14.594 0.054 1 97.81 71 LEU A N 1
ATOM 558 C CA . LEU A 1 71 ? -0.989 14.555 1.431 1 97.81 71 LEU A CA 1
ATOM 559 C C . LEU A 1 71 ? 0.157 13.562 1.581 1 97.81 71 LEU A C 1
ATOM 561 O O . LEU A 1 71 ? 1.185 13.883 2.186 1 97.81 71 LEU A O 1
ATOM 565 N N . MET A 1 72 ? -0.039 12.383 0.986 1 96.81 72 MET A N 1
ATOM 566 C CA . MET A 1 72 ? 1.002 11.359 1.086 1 96.81 72 MET A CA 1
ATOM 567 C C . MET A 1 72 ? 2.262 11.797 0.343 1 96.81 72 MET A C 1
ATOM 569 O O . MET A 1 72 ? 3.377 11.492 0.775 1 96.81 72 MET A O 1
ATOM 573 N N . ASP A 1 73 ? 2.066 12.484 -0.701 1 95.44 73 ASP A N 1
ATOM 574 C CA . ASP A 1 73 ? 3.219 13.055 -1.396 1 95.44 73 ASP A CA 1
ATOM 575 C C . ASP A 1 73 ? 3.98 14.023 -0.499 1 95.44 73 ASP A C 1
ATOM 577 O O . ASP A 1 73 ? 5.215 14.023 -0.48 1 95.44 73 ASP A O 1
ATOM 581 N N . GLU A 1 74 ? 3.242 14.828 0.185 1 96.06 74 GLU A N 1
ATOM 582 C CA . GLU A 1 74 ? 3.863 15.797 1.089 1 96.06 74 GLU A CA 1
ATOM 583 C C . GLU A 1 74 ? 4.613 15.086 2.217 1 96.06 74 GLU A C 1
ATOM 585 O O . GLU A 1 74 ? 5.703 15.508 2.602 1 96.06 74 GLU A O 1
ATOM 590 N N . VAL A 1 75 ? 4.039 14.055 2.76 1 96.25 75 VAL A N 1
ATOM 591 C CA . VAL A 1 75 ? 4.664 13.273 3.824 1 96.25 75 VAL A CA 1
ATOM 592 C C . VAL A 1 75 ? 5.965 12.656 3.316 1 96.25 75 VAL A C 1
ATOM 594 O O . VAL A 1 75 ? 6.996 12.727 3.988 1 96.25 75 VAL A O 1
ATOM 597 N N . SER A 1 76 ? 5.879 12.094 2.146 1 93 76 SER A N 1
ATOM 598 C CA . SER A 1 76 ? 7.047 11.461 1.539 1 93 76 SER A CA 1
ATOM 599 C C . SER A 1 76 ? 8.148 12.484 1.257 1 93 76 SER A C 1
ATOM 601 O O . SER A 1 76 ? 9.328 12.203 1.475 1 93 76 SER A O 1
ATOM 603 N N . ALA A 1 77 ? 7.754 13.648 0.791 1 93.06 77 ALA A N 1
ATOM 604 C CA . ALA A 1 77 ? 8.711 14.711 0.506 1 93.06 77 ALA A CA 1
ATOM 605 C C . ALA A 1 77 ? 9.383 15.203 1.787 1 93.06 77 ALA A C 1
ATOM 607 O O . ALA A 1 77 ? 10.578 15.5 1.796 1 93.06 77 ALA A O 1
ATOM 608 N N . TYR A 1 78 ? 8.648 15.305 2.795 1 94.5 78 TYR A N 1
ATOM 609 C CA . TYR A 1 78 ? 9.172 15.781 4.07 1 94.5 78 TYR A CA 1
ATOM 610 C C . TYR A 1 78 ? 10.234 14.828 4.613 1 94.5 78 TYR A C 1
ATOM 612 O O . TYR A 1 78 ? 11.273 15.258 5.113 1 94.5 78 TYR A O 1
ATOM 620 N N . TRP A 1 79 ? 9.891 13.57 4.535 1 92.5 79 TRP A N 1
ATOM 621 C CA . TRP A 1 79 ? 10.812 12.539 4.992 1 92.5 79 TRP A CA 1
ATOM 622 C C . TRP A 1 79 ? 11.445 11.812 3.807 1 92.5 79 TRP A C 1
ATOM 624 O O . TRP A 1 79 ? 11.461 10.578 3.764 1 92.5 79 TRP A O 1
ATOM 634 N N . LYS A 1 80 ? 11.969 12.492 2.879 1 87.62 80 LYS A N 1
ATOM 635 C CA . LYS A 1 80 ? 12.453 11.945 1.617 1 87.62 80 LYS A CA 1
ATOM 636 C C . LYS A 1 80 ? 13.6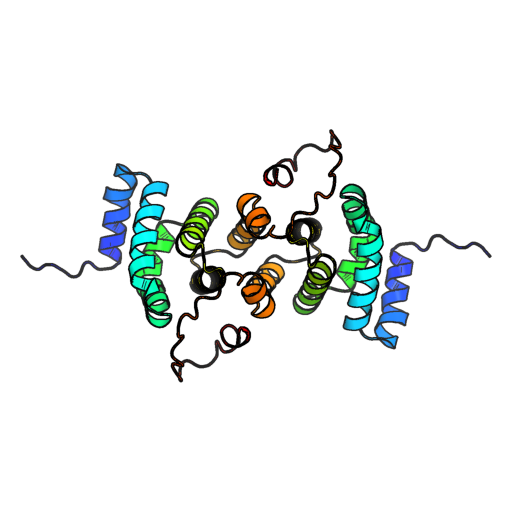25 10.992 1.848 1 87.62 80 LYS A C 1
ATOM 638 O O . LYS A 1 80 ? 13.836 10.062 1.062 1 87.62 80 LYS A O 1
ATOM 643 N N . ASN A 1 81 ? 14.289 11.18 2.971 1 82.88 81 ASN A N 1
ATOM 644 C CA . ASN A 1 81 ? 15.461 10.359 3.252 1 82.88 81 ASN A CA 1
ATOM 645 C C . ASN A 1 81 ? 15.156 9.289 4.293 1 82.88 81 ASN A C 1
ATOM 647 O O . ASN A 1 81 ? 16.062 8.586 4.746 1 82.88 81 ASN A O 1
ATOM 651 N N . SER A 1 82 ? 13.938 9.195 4.656 1 85.12 82 SER A N 1
ATOM 652 C CA . SER A 1 82 ? 13.547 8.227 5.676 1 85.12 82 SER A CA 1
ATOM 653 C C . SER A 1 82 ? 12.242 7.531 5.309 1 85.12 82 SER A C 1
ATOM 655 O O . SER A 1 82 ? 11.172 7.938 5.762 1 85.12 82 SER A O 1
ATOM 657 N N . THR A 1 83 ? 12.406 6.445 4.617 1 81.06 83 THR A N 1
ATOM 658 C CA . THR A 1 83 ? 11.234 5.676 4.211 1 81.06 83 THR A CA 1
ATOM 659 C C . THR A 1 83 ? 10.492 5.141 5.434 1 81.06 83 THR A C 1
ATOM 661 O O . THR A 1 83 ? 9.266 5.016 5.414 1 81.06 83 THR A O 1
ATOM 664 N N . GLN A 1 84 ? 11.227 4.91 6.445 1 81.81 84 GLN A N 1
ATOM 665 C CA . GLN A 1 84 ? 10.641 4.387 7.672 1 81.81 84 GLN A CA 1
ATOM 666 C C . GLN A 1 84 ? 9.68 5.398 8.297 1 81.81 84 GLN A C 1
ATOM 668 O O . GLN A 1 84 ? 8.547 5.059 8.641 1 81.81 84 GLN A O 1
ATOM 673 N N . MET A 1 85 ? 10.125 6.637 8.375 1 89.62 85 MET A N 1
ATOM 674 C CA . MET A 1 85 ? 9.273 7.66 8.969 1 89.62 85 MET A CA 1
ATOM 675 C C . MET A 1 85 ? 8.07 7.957 8.086 1 89.62 85 MET A C 1
ATOM 677 O O . MET A 1 85 ? 6.977 8.211 8.578 1 89.62 85 MET A O 1
ATOM 681 N N . THR A 1 86 ? 8.273 7.879 6.809 1 91.25 86 THR A N 1
ATOM 682 C CA . THR A 1 86 ? 7.16 8 5.875 1 91.25 86 THR A CA 1
ATOM 683 C C . THR A 1 86 ? 6.113 6.922 6.133 1 91.25 86 THR A C 1
ATOM 685 O O . THR A 1 86 ? 4.922 7.215 6.242 1 91.25 86 THR A O 1
ATOM 688 N N . ALA A 1 87 ? 6.598 5.727 6.324 1 88.75 87 ALA A N 1
ATOM 689 C CA . ALA A 1 87 ? 5.707 4.594 6.555 1 88.75 87 ALA A CA 1
ATOM 690 C C . ALA A 1 87 ? 4.965 4.738 7.879 1 88.75 87 ALA A C 1
ATOM 692 O O . ALA A 1 87 ? 3.756 4.5 7.945 1 88.75 87 ALA A O 1
ATOM 693 N N . ILE A 1 88 ? 5.648 5.145 8.82 1 90.06 88 ILE A N 1
ATOM 694 C CA . ILE A 1 88 ? 5.055 5.309 10.148 1 90.06 88 ILE A CA 1
ATOM 695 C C . ILE A 1 88 ? 3.969 6.379 10.094 1 90.06 88 ILE A C 1
ATOM 697 O O . ILE A 1 88 ? 2.854 6.164 10.578 1 90.06 88 ILE A O 1
ATOM 701 N N . ALA A 1 89 ? 4.332 7.473 9.539 1 94.75 89 ALA A N 1
ATOM 702 C CA . ALA A 1 89 ? 3.391 8.586 9.461 1 94.75 89 ALA A CA 1
ATOM 703 C C . ALA A 1 89 ? 2.125 8.188 8.711 1 94.75 89 ALA A C 1
ATOM 705 O O . ALA A 1 89 ? 1.013 8.461 9.164 1 94.75 89 ALA A O 1
ATOM 706 N N . ILE A 1 90 ? 2.289 7.535 7.609 1 95.19 90 ILE A N 1
ATOM 707 C CA . ILE A 1 90 ? 1.156 7.148 6.777 1 95.19 90 ILE A CA 1
ATOM 708 C C . ILE A 1 90 ? 0.329 6.082 7.488 1 95.19 90 ILE A C 1
ATOM 710 O O . ILE A 1 90 ? -0.903 6.133 7.48 1 95.19 90 ILE A O 1
ATOM 714 N N . ASP A 1 91 ? 0.983 5.168 8.156 1 92.31 91 ASP A N 1
ATOM 715 C CA . ASP A 1 91 ? 0.293 4.148 8.938 1 92.31 91 ASP A CA 1
ATOM 716 C C . ASP A 1 91 ? -0.583 4.789 10.016 1 92.31 91 ASP A C 1
ATOM 718 O O . ASP A 1 91 ? -1.737 4.398 10.195 1 92.31 91 ASP A O 1
ATOM 722 N N . ARG A 1 92 ? -0.032 5.754 10.68 1 94.69 92 ARG A N 1
ATOM 723 C CA . ARG A 1 92 ? -0.781 6.43 11.734 1 94.69 92 ARG A CA 1
ATOM 724 C C . ARG A 1 92 ? -1.93 7.25 11.156 1 94.69 92 ARG A C 1
ATOM 726 O O . ARG A 1 92 ? -3.006 7.332 11.75 1 94.69 92 ARG A O 1
ATOM 733 N N . MET A 1 93 ? -1.722 7.875 10.047 1 96.75 93 MET A N 1
ATOM 734 C CA . MET A 1 93 ? -2.773 8.656 9.398 1 96.75 93 MET A CA 1
ATOM 735 C C . MET A 1 93 ? -3.924 7.754 8.961 1 96.75 93 MET A C 1
ATOM 737 O O . MET A 1 93 ? -5.086 8.156 9.016 1 96.75 93 MET A O 1
ATOM 741 N N . MET A 1 94 ? -3.557 6.551 8.516 1 96.19 94 MET A N 1
ATOM 742 C CA . MET A 1 94 ? -4.594 5.578 8.18 1 96.19 94 MET A CA 1
ATOM 743 C C . MET A 1 94 ? -5.363 5.156 9.43 1 96.19 94 MET A C 1
ATOM 745 O O . MET A 1 94 ? -6.594 5.051 9.398 1 96.19 94 MET A O 1
ATOM 749 N N . GLY A 1 95 ? -4.621 4.91 10.484 1 94.25 95 GLY A N 1
ATOM 750 C CA . GLY A 1 95 ? -5.23 4.547 11.758 1 94.25 95 GLY A CA 1
ATOM 751 C C . GLY A 1 95 ? -6.234 5.57 12.25 1 94.25 95 GLY A C 1
ATOM 752 O O . GLY A 1 95 ? -7.238 5.215 12.867 1 94.25 95 GLY A O 1
ATOM 753 N N . TYR A 1 96 ? -6.039 6.809 11.969 1 95.12 96 TYR A N 1
ATOM 754 C CA . TYR A 1 96 ? -6.93 7.891 12.383 1 95.12 96 TYR A CA 1
ATOM 755 C C . TYR A 1 96 ? -7.938 8.211 11.281 1 95.12 96 TYR A C 1
ATOM 757 O O . TYR A 1 96 ? -8.602 9.25 11.328 1 95.12 96 TYR A O 1
ATOM 765 N N . ARG A 1 97 ? -7.922 7.391 10.195 1 95.62 97 ARG A N 1
ATOM 766 C CA . ARG A 1 97 ? -8.875 7.465 9.094 1 95.62 97 ARG A CA 1
ATOM 767 C C . ARG A 1 97 ? -8.695 8.75 8.297 1 95.62 97 ARG A C 1
ATOM 769 O O . ARG A 1 97 ? -9.656 9.305 7.758 1 95.62 97 ARG A O 1
ATOM 776 N N . LEU A 1 98 ? -7.48 9.219 8.273 1 97.19 98 LEU A N 1
ATOM 777 C CA . LEU A 1 98 ? -7.148 10.406 7.492 1 97.19 98 LEU A CA 1
ATOM 778 C C . LEU A 1 98 ? -6.809 10.031 6.055 1 97.19 98 LEU A C 1
ATOM 780 O O . LEU A 1 98 ? -6.914 10.867 5.152 1 97.19 98 LEU A O 1
ATOM 784 N N . ILE A 1 99 ? -6.355 8.75 5.906 1 97.5 99 ILE A N 1
ATOM 785 C CA . ILE A 1 99 ? -5.988 8.211 4.602 1 97.5 99 ILE A CA 1
ATOM 786 C C . ILE A 1 99 ? -6.645 6.852 4.398 1 97.5 99 ILE A C 1
ATOM 788 O O . ILE A 1 99 ? -6.652 6.02 5.309 1 97.5 99 ILE A O 1
ATOM 792 N N . SER A 1 100 ? -7.254 6.676 3.242 1 97.12 100 SER A N 1
ATOM 793 C CA . SER A 1 100 ? -7.934 5.418 2.959 1 97.12 100 SER A CA 1
ATOM 794 C C . SER A 1 100 ? -6.961 4.367 2.436 1 97.12 100 SER A C 1
ATOM 796 O O . SER A 1 100 ? -5.91 4.707 1.887 1 97.12 100 SER A O 1
ATOM 798 N N . ASN A 1 101 ? -7.375 3.092 2.533 1 94.88 101 ASN A N 1
ATOM 799 C CA . ASN A 1 101 ? -6.59 1.995 1.978 1 94.88 101 ASN A CA 1
ATOM 800 C C . ASN A 1 101 ? -6.41 2.141 0.469 1 94.88 101 ASN A C 1
ATOM 802 O O . ASN A 1 101 ? -5.328 1.893 -0.06 1 94.88 101 ASN A O 1
ATOM 806 N N . LEU A 1 102 ? -7.488 2.537 -0.153 1 95.75 102 LEU A N 1
ATOM 807 C CA . LEU A 1 102 ? -7.43 2.705 -1.601 1 95.75 102 LEU A CA 1
ATOM 808 C C . LEU A 1 102 ? -6.41 3.775 -1.983 1 95.75 102 LEU A C 1
ATOM 810 O O . LEU A 1 102 ? -5.652 3.6 -2.938 1 95.75 102 LEU A O 1
ATOM 814 N N . ALA A 1 103 ? -6.383 4.852 -1.255 1 96.56 103 ALA A N 1
ATOM 815 C CA . ALA A 1 103 ? -5.426 5.922 -1.531 1 96.56 103 ALA A CA 1
ATOM 816 C C . ALA A 1 103 ? -3.992 5.438 -1.348 1 96.56 103 ALA A C 1
ATOM 818 O O . ALA A 1 103 ? -3.105 5.793 -2.127 1 96.56 103 ALA A O 1
ATOM 819 N N . ILE A 1 104 ? -3.779 4.637 -0.353 1 95.62 104 ILE A N 1
ATOM 820 C CA . ILE A 1 104 ? -2.449 4.094 -0.1 1 95.62 104 ILE A CA 1
ATOM 821 C C . ILE A 1 104 ? -2.018 3.217 -1.272 1 95.62 104 ILE A C 1
ATOM 823 O O . ILE A 1 104 ? -0.899 3.346 -1.773 1 95.62 104 ILE A O 1
ATOM 827 N N . VAL A 1 105 ? -2.902 2.371 -1.687 1 93.88 105 VAL A N 1
ATOM 828 C CA . VAL A 1 105 ? -2.59 1.45 -2.773 1 93.88 105 VAL A CA 1
ATOM 829 C C . VAL A 1 105 ? -2.289 2.238 -4.047 1 93.88 105 VAL A C 1
ATOM 831 O O . V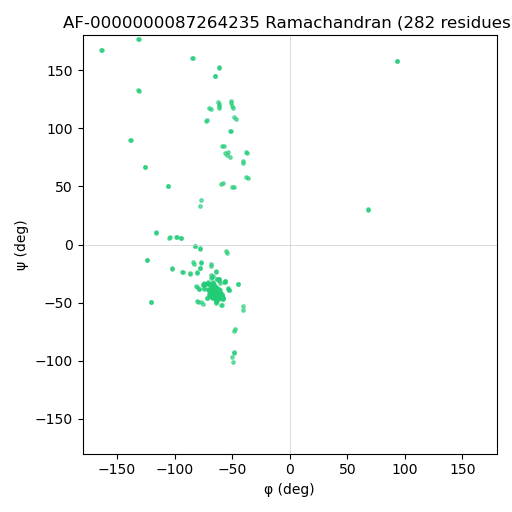AL A 1 105 ? -1.304 1.963 -4.738 1 93.88 105 VAL A O 1
ATOM 834 N N . LYS A 1 106 ? -3.086 3.195 -4.316 1 93.88 106 LYS A N 1
ATOM 835 C CA . LYS A 1 106 ? -2.848 4.035 -5.488 1 93.88 106 LYS A CA 1
ATOM 836 C C . LYS A 1 106 ? -1.513 4.766 -5.375 1 93.88 106 LYS A C 1
ATOM 838 O O . LYS A 1 106 ? -0.785 4.895 -6.363 1 93.88 106 LYS A O 1
ATOM 843 N N . TRP A 1 107 ? -1.226 5.176 -4.234 1 93.88 107 TRP A N 1
ATOM 844 C CA . TRP A 1 107 ? 0.01 5.914 -3.998 1 93.88 107 TRP A CA 1
ATOM 845 C C . TRP A 1 107 ? 1.228 5.016 -4.191 1 93.88 107 TRP A C 1
ATOM 847 O O . TRP A 1 107 ? 2.195 5.402 -4.852 1 93.88 107 TRP A O 1
ATOM 857 N N . VAL A 1 108 ? 1.197 3.795 -3.67 1 89.81 108 VAL A N 1
ATOM 858 C CA . VAL A 1 108 ? 2.332 2.877 -3.707 1 89.81 108 VAL A CA 1
ATOM 859 C C . VAL A 1 108 ? 2.605 2.449 -5.148 1 89.81 108 VAL A C 1
ATOM 861 O O . VAL A 1 108 ? 3.76 2.256 -5.535 1 89.81 108 VAL A O 1
ATOM 864 N N . PHE A 1 109 ? 1.577 2.299 -5.902 1 88.12 109 PHE A N 1
ATOM 865 C CA . PHE A 1 109 ? 1.745 1.78 -7.254 1 88.12 109 PHE A CA 1
ATOM 866 C C . PHE A 1 109 ? 1.765 2.916 -8.273 1 88.12 109 PHE A C 1
ATOM 868 O O . PHE A 1 109 ? 1.7 2.678 -9.477 1 88.12 109 PHE A O 1
ATOM 875 N N . SER A 1 110 ? 1.769 4.117 -7.742 1 86.19 110 SER A N 1
ATOM 876 C CA . SER A 1 110 ? 1.94 5.234 -8.664 1 86.19 110 SER A CA 1
ATOM 877 C C . SER A 1 110 ? 3.312 5.203 -9.32 1 86.19 110 SER A C 1
ATOM 879 O O . SER A 1 110 ? 4.289 4.754 -8.719 1 86.19 110 SER A O 1
ATOM 881 N N . PRO A 1 111 ? 3.418 5.613 -10.578 1 80.44 111 PRO A N 1
ATOM 882 C CA . PRO A 1 111 ? 4.711 5.617 -11.266 1 80.44 111 PRO A CA 1
ATOM 883 C C . PRO A 1 111 ? 5.793 6.352 -10.477 1 80.44 111 PRO A C 1
ATOM 885 O O . PRO A 1 111 ? 6.949 5.918 -10.461 1 80.44 111 PRO A O 1
ATOM 888 N N . ALA A 1 112 ? 5.492 7.438 -9.836 1 76.19 112 ALA A N 1
ATOM 889 C CA . ALA A 1 112 ? 6.43 8.234 -9.055 1 76.19 112 ALA A CA 1
ATOM 890 C C . ALA A 1 112 ? 7.004 7.418 -7.895 1 76.19 112 ALA A C 1
ATOM 892 O O . ALA A 1 112 ? 8.18 7.562 -7.547 1 76.19 112 ALA A O 1
ATOM 893 N N . ASN A 1 113 ? 6.27 6.504 -7.414 1 75.5 113 ASN A N 1
ATOM 894 C CA . ASN A 1 113 ? 6.68 5.793 -6.207 1 75.5 113 ASN A CA 1
ATOM 895 C C . ASN A 1 113 ? 7.254 4.414 -6.539 1 75.5 113 ASN A C 1
ATOM 897 O O . ASN A 1 113 ? 7.98 3.83 -5.73 1 75.5 113 ASN A O 1
ATOM 901 N N . VAL A 1 114 ? 6.941 3.904 -7.672 1 69.19 114 VAL A N 1
ATOM 902 C CA . VAL A 1 114 ? 7.531 2.637 -8.094 1 69.19 114 VAL A CA 1
ATOM 903 C C . VAL A 1 114 ? 8.984 2.855 -8.508 1 69.19 114 VAL A C 1
ATOM 905 O O . VAL A 1 114 ? 9.852 2.021 -8.234 1 69.19 114 VAL A O 1
ATOM 908 N N . ASP A 1 115 ? 9.211 3.996 -9.078 1 60.56 115 ASP A N 1
ATOM 909 C CA . ASP A 1 115 ? 10.57 4.371 -9.461 1 60.56 115 ASP A CA 1
ATOM 910 C C . ASP A 1 115 ? 11.438 4.637 -8.234 1 60.56 115 ASP A C 1
ATOM 912 O O . ASP A 1 115 ? 12.648 4.41 -8.266 1 60.56 115 ASP A O 1
ATOM 916 N N . GLN A 1 116 ? 10.828 5.297 -7.332 1 52.03 116 GLN A N 1
ATOM 917 C CA . GLN A 1 116 ? 11.594 5.645 -6.141 1 52.03 116 GLN A CA 1
ATOM 918 C C . GLN A 1 116 ? 12.18 4.398 -5.48 1 52.03 116 GLN A C 1
ATOM 920 O O . GLN A 1 116 ? 13.266 4.453 -4.895 1 52.03 116 GLN A O 1
ATOM 925 N N . TYR A 1 117 ? 11.523 3.314 -5.574 1 43.06 117 TYR A N 1
ATOM 926 C CA . TYR A 1 117 ? 12.094 2.098 -5.012 1 43.06 117 TYR A CA 1
ATOM 927 C C . TYR A 1 117 ? 13.07 1.45 -5.992 1 43.06 117 TYR A C 1
ATOM 929 O O . TYR A 1 117 ? 13.68 0.426 -5.68 1 43.06 117 TYR A O 1
ATOM 937 N N . HIS A 1 118 ? 13.078 1.756 -7.227 1 41.75 118 HIS A N 1
ATOM 938 C CA . HIS A 1 118 ? 14.016 1.29 -8.242 1 41.75 118 HIS A CA 1
ATOM 939 C C . HIS A 1 118 ? 15.453 1.643 -7.875 1 41.75 118 HIS A C 1
ATOM 941 O O . HIS A 1 118 ? 15.9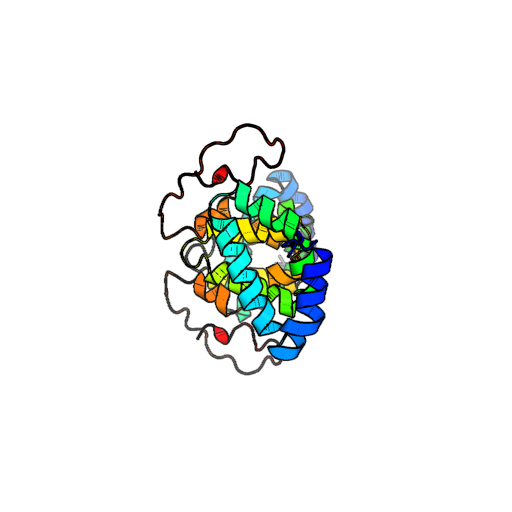53 2.699 -8.266 1 41.75 118 HIS A O 1
ATOM 947 N N . VAL A 1 119 ? 16.109 1.403 -6.789 1 36.88 119 VAL A N 1
ATOM 948 C CA . VAL A 1 119 ? 17.562 1.479 -6.914 1 36.88 119 VAL A CA 1
ATOM 949 C C . VAL A 1 119 ? 18.016 0.681 -8.133 1 36.88 119 VAL A C 1
ATOM 951 O O . VAL A 1 119 ? 18.781 1.185 -8.961 1 36.88 119 VAL A O 1
ATOM 954 N N . SER A 1 120 ? 18.422 -0.762 -8.062 1 34 120 SER A N 1
ATOM 955 C CA . SER A 1 120 ? 19.391 -1.393 -8.969 1 34 120 SER A CA 1
ATOM 956 C C . SER A 1 120 ? 18.797 -1.578 -10.359 1 34 120 SER A C 1
ATOM 958 O O . SER A 1 120 ? 17.719 -2.17 -10.508 1 34 120 SER A O 1
ATOM 960 N N . ASP A 1 121 ? 19.156 -0.841 -11.344 1 33.69 121 ASP A N 1
ATOM 961 C CA . ASP A 1 121 ? 18.891 -0.433 -12.719 1 33.69 121 ASP A CA 1
ATOM 962 C C . ASP A 1 121 ? 18.859 -1.641 -13.656 1 33.69 121 ASP A C 1
ATOM 964 O O . ASP A 1 121 ? 19 -1.494 -14.875 1 33.69 121 ASP A O 1
ATOM 968 N N . ARG A 1 122 ? 19.078 -2.859 -13.547 1 30.98 122 ARG A N 1
ATOM 969 C CA . ARG A 1 122 ? 19.281 -3.471 -14.859 1 30.98 122 ARG A CA 1
ATOM 970 C C . ARG A 1 122 ? 18.031 -3.322 -15.727 1 30.98 122 ARG A C 1
ATOM 972 O O . ARG A 1 122 ? 16.922 -3.623 -15.281 1 30.98 122 ARG A O 1
ATOM 979 N N . PRO A 1 123 ? 18.188 -2.582 -16.953 1 32.59 123 PRO A N 1
ATOM 980 C CA . PRO A 1 123 ? 17.172 -2.223 -17.953 1 32.59 123 PRO A CA 1
ATOM 981 C C . PRO A 1 123 ? 16.359 -3.428 -18.438 1 32.59 123 PRO A C 1
ATOM 983 O O . PRO A 1 123 ? 16.938 -4.43 -18.859 1 32.59 123 PRO A O 1
ATOM 986 N N . TRP A 1 124 ? 15.492 -3.998 -17.844 1 33.09 124 TRP A N 1
ATOM 987 C CA . TRP A 1 124 ? 14.648 -4.926 -18.594 1 33.09 124 TRP A CA 1
ATOM 988 C C . TRP A 1 124 ? 14.078 -4.266 -19.844 1 33.09 124 TRP A C 1
ATOM 990 O O . TRP A 1 124 ? 13.555 -3.152 -19.781 1 33.09 124 TRP A O 1
ATOM 1000 N N . GLU A 1 125 ? 14.703 -4.492 -21.016 1 30.27 125 GLU A N 1
ATOM 1001 C CA . GLU A 1 125 ? 14.266 -4.082 -22.344 1 30.27 125 GLU A CA 1
ATOM 1002 C C . GLU A 1 125 ? 12.758 -4.273 -22.516 1 30.27 125 GLU A C 1
ATOM 1004 O O . GLU A 1 125 ? 12.273 -5.406 -22.5 1 30.27 125 GLU A O 1
ATOM 1009 N N . VAL A 1 126 ? 11.906 -3.57 -21.938 1 31.31 126 VAL A N 1
ATOM 1010 C CA . VAL A 1 126 ? 10.469 -3.562 -22.188 1 31.31 126 VAL A CA 1
ATOM 1011 C C . VAL A 1 126 ? 10.203 -3.234 -23.656 1 31.31 126 VAL A C 1
ATOM 1013 O O . VAL A 1 126 ? 10.547 -2.148 -24.125 1 31.31 126 VAL A O 1
ATOM 1016 N N . HIS A 1 127 ? 10.234 -4.246 -24.531 1 27.91 127 HIS A N 1
ATOM 1017 C CA . HIS A 1 127 ? 9.773 -4.031 -25.891 1 27.91 127 HIS A CA 1
ATOM 1018 C C . HIS A 1 127 ? 8.391 -3.395 -25.922 1 27.91 127 HIS A C 1
ATOM 1020 O O . HIS A 1 127 ? 7.551 -3.697 -25.062 1 27.91 127 HIS A O 1
ATOM 1026 N N . SER A 1 128 ? 8.281 -2.256 -26.547 1 28.39 128 SER A N 1
ATOM 1027 C CA . SER A 1 128 ? 7.184 -1.338 -26.828 1 28.39 128 SER A CA 1
ATOM 1028 C C . SER A 1 128 ? 5.973 -2.078 -27.375 1 28.39 128 SER A C 1
ATOM 1030 O O . SER A 1 128 ? 5.992 -2.557 -28.516 1 28.39 128 SER A O 1
ATOM 1032 N N . TYR A 1 129 ? 5.422 -3.08 -26.922 1 27.81 129 TYR A N 1
ATOM 1033 C CA . TYR A 1 129 ? 4.246 -3.564 -27.625 1 27.81 129 TYR A CA 1
ATOM 1034 C C . TYR A 1 129 ? 3.135 -2.521 -27.625 1 27.81 129 TYR A C 1
ATOM 1036 O O . TYR A 1 129 ? 2.926 -1.84 -26.609 1 27.81 129 TYR A O 1
ATOM 1044 N N . PRO A 1 130 ? 2.629 -2.033 -28.906 1 26.41 130 PRO A N 1
ATOM 1045 C CA . PRO A 1 130 ? 1.644 -1.019 -29.281 1 26.41 130 PRO A CA 1
ATOM 1046 C C . PRO A 1 130 ? 0.343 -1.135 -28.484 1 26.41 130 PRO A C 1
ATOM 1048 O O . PRO A 1 130 ? -0.225 -0.122 -28.062 1 26.41 130 PRO A O 1
ATOM 1051 N N . HIS A 1 131 ? -0.527 -2.111 -28.688 1 25.1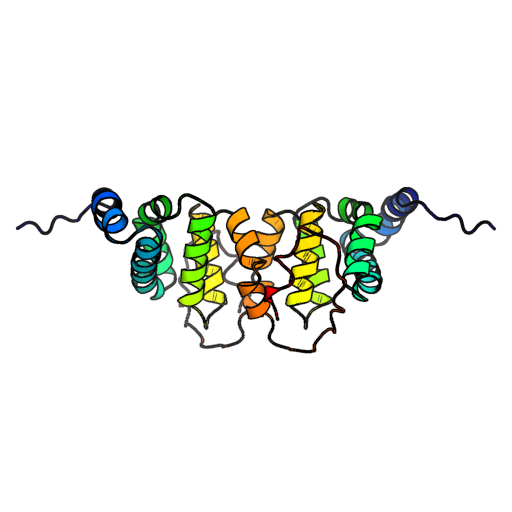7 131 HIS A N 1
ATOM 1052 C CA . HIS A 1 131 ? -1.971 -1.971 -28.844 1 25.17 131 HIS A CA 1
ATOM 1053 C C . HIS A 1 131 ? -2.652 -1.829 -27.484 1 25.17 131 HIS A C 1
ATOM 1055 O O . HIS A 1 131 ? -3.867 -1.634 -27.406 1 25.17 131 HIS A O 1
ATOM 1061 N N . THR A 1 132 ? -2.42 -2.639 -26.453 1 29.91 132 THR A N 1
ATOM 1062 C CA . THR A 1 132 ? -3.602 -2.752 -25.609 1 29.91 132 THR A CA 1
ATOM 1063 C C . THR A 1 132 ? -3.865 -1.441 -24.859 1 29.91 132 THR A C 1
ATOM 1065 O O . THR A 1 132 ? -2.945 -0.839 -24.312 1 29.91 132 THR A O 1
ATOM 1068 N N . ARG A 1 133 ? -5.07 -0.647 -25.047 1 25.84 133 ARG A N 1
ATOM 1069 C CA . ARG A 1 133 ? -5.566 0.707 -24.828 1 25.84 133 ARG A CA 1
ATOM 1070 C C . ARG A 1 133 ? -5.27 1.176 -23.406 1 25.84 133 ARG A C 1
ATOM 1072 O O . ARG A 1 133 ? -4.699 2.252 -23.219 1 25.84 133 ARG A O 1
ATOM 1079 N N . ARG A 1 134 ? -6.387 1.105 -22.531 1 27.05 134 ARG A N 1
ATOM 1080 C CA . ARG A 1 134 ? -6.645 2.107 -21.5 1 27.05 134 ARG A CA 1
ATOM 1081 C C . ARG A 1 134 ? -5.598 2.041 -20.406 1 27.05 134 ARG A C 1
ATOM 1083 O O . ARG A 1 134 ? -5.719 2.721 -19.375 1 27.05 134 ARG A O 1
ATOM 1090 N N . TYR A 1 135 ? -5.012 0.851 -20.234 1 26.58 135 TYR A N 1
ATOM 1091 C CA . TYR A 1 135 ? -4.301 0.897 -18.953 1 26.58 135 TYR A CA 1
ATOM 1092 C C . TYR A 1 135 ? -3 1.683 -19.094 1 26.58 135 TYR A C 1
ATOM 1094 O O . TYR A 1 135 ? -1.961 1.12 -19.438 1 26.58 135 TYR A O 1
ATOM 1102 N N . PRO A 1 136 ? -2.951 2.771 -19.859 1 27.73 136 PRO A N 1
ATOM 1103 C CA . PRO A 1 136 ? -1.789 3.598 -20.188 1 27.73 136 PRO A CA 1
ATOM 1104 C C . PRO A 1 136 ? -0.858 3.812 -19 1 27.73 136 PRO A C 1
ATOM 1106 O O . PRO A 1 136 ? 0.364 3.838 -19.156 1 27.73 136 PRO A O 1
ATOM 1109 N N . ALA A 1 137 ? -1.493 4.359 -17.922 1 27.16 137 ALA A N 1
ATOM 1110 C CA . ALA A 1 137 ? -0.748 5.289 -17.078 1 27.16 137 ALA A CA 1
ATOM 1111 C C . ALA A 1 137 ? 0.373 4.574 -16.328 1 27.16 137 ALA A C 1
ATOM 1113 O O . ALA A 1 137 ? 1.254 5.215 -15.758 1 27.16 137 ALA A O 1
ATOM 1114 N N . PHE A 1 138 ? 0.123 3.33 -16.109 1 27.25 138 PHE A N 1
ATOM 1115 C CA . PHE A 1 138 ? 1.028 2.844 -15.078 1 27.25 138 PHE A CA 1
ATOM 1116 C C . PHE A 1 138 ? 2.438 2.664 -15.633 1 27.25 138 PHE A C 1
ATOM 1118 O O . PHE A 1 138 ? 3.42 2.811 -14.906 1 27.25 138 PHE A O 1
ATOM 1125 N N . CYS A 1 139 ? 2.545 2.17 -16.906 1 28.98 139 CYS A N 1
ATOM 1126 C CA . CYS A 1 139 ? 3.883 1.771 -17.328 1 28.98 139 CYS A CA 1
ATOM 1127 C C . CYS A 1 139 ? 4.742 2.99 -17.641 1 28.98 139 CYS A C 1
ATOM 1129 O O . CYS A 1 139 ? 5.961 2.877 -17.766 1 28.98 139 CYS A O 1
ATOM 1131 N N . CYS A 1 140 ? 4.082 4.059 -18.188 1 28.22 140 CYS A N 1
ATOM 1132 C CA . CYS A 1 140 ? 4.859 5.117 -18.812 1 28.22 140 CYS A CA 1
ATOM 1133 C C . CYS A 1 140 ? 5.723 5.84 -17.797 1 28.22 140 CYS A C 1
ATOM 1135 O O . CYS A 1 140 ? 6.59 6.637 -18.156 1 28.22 140 CYS A O 1
ATOM 1137 N N . TRP A 1 141 ? 5.227 6.016 -16.641 1 24.53 141 TRP A N 1
ATOM 1138 C CA . TRP A 1 141 ? 5.91 7.105 -15.945 1 24.53 141 TRP A CA 1
ATOM 1139 C C . TRP A 1 141 ? 7.344 6.715 -15.602 1 24.53 141 TRP A C 1
ATOM 1141 O O . TRP A 1 141 ? 8.094 7.512 -15.031 1 24.53 141 TRP A O 1
ATOM 1151 N N . ILE A 1 142 ? 7.617 5.488 -15.617 1 24.12 142 ILE A N 1
ATOM 1152 C CA . ILE A 1 142 ? 8.961 5.285 -15.086 1 24.12 142 ILE A CA 1
ATOM 1153 C C . ILE A 1 142 ? 9.992 5.641 -16.141 1 24.12 142 ILE A C 1
ATOM 1155 O O . ILE A 1 142 ? 11.188 5.723 -15.852 1 24.12 142 ILE A O 1
ATOM 1159 N N . LEU A 1 143 ? 9.633 6.016 -17.391 1 21.02 143 LEU A N 1
ATOM 1160 C CA . LEU A 1 143 ? 10.797 6.414 -18.188 1 21.02 143 LEU A CA 1
ATOM 1161 C C . LEU A 1 143 ? 11.305 7.785 -17.75 1 21.02 143 LEU A C 1
ATOM 1163 O O . LEU A 1 143 ? 10.516 8.719 -17.578 1 21.02 143 LEU A O 1
ATOM 1167 N N . MET B 1 1 ? -1.577 -43.312 -24.344 1 28.19 1 MET B N 1
ATOM 1168 C CA . MET B 1 1 ? -1.553 -42.656 -23.031 1 28.19 1 MET B CA 1
ATOM 1169 C C . MET B 1 1 ? -1.758 -41.156 -23.156 1 28.19 1 MET B C 1
ATOM 1171 O O . MET B 1 1 ? -0.908 -40.469 -23.719 1 28.19 1 MET B O 1
ATOM 1175 N N . VAL B 1 2 ? -2.924 -40.656 -23.531 1 37.16 2 VAL B N 1
ATOM 1176 C CA . VAL B 1 2 ? -3.318 -39.344 -23.969 1 37.16 2 VAL B CA 1
ATOM 1177 C C . VAL B 1 2 ? -2.879 -38.312 -22.922 1 37.16 2 VAL B C 1
ATOM 1179 O O . VAL B 1 2 ? -3.234 -38.406 -21.75 1 37.16 2 VAL B O 1
ATOM 1182 N N . ARG B 1 3 ? -1.623 -37.844 -22.828 1 45.78 3 ARG B N 1
ATOM 1183 C CA . ARG B 1 3 ? -1.185 -36.781 -21.953 1 45.78 3 ARG B CA 1
ATOM 1184 C C . ARG B 1 3 ? -2.248 -35.688 -21.859 1 45.78 3 ARG B C 1
ATOM 1186 O O . ARG B 1 3 ? -2.434 -34.906 -22.797 1 45.78 3 ARG B O 1
ATOM 1193 N N . GLY B 1 4 ? -3.465 -35.875 -21.469 1 48.25 4 GLY B N 1
ATOM 1194 C CA . GLY B 1 4 ? -4.668 -35.031 -21.422 1 48.25 4 GLY B CA 1
ATOM 1195 C C . GLY B 1 4 ? -4.426 -33.688 -20.812 1 48.25 4 GLY B C 1
ATOM 1196 O O . GLY B 1 4 ? -3.635 -33.531 -19.875 1 48.25 4 GLY B O 1
ATOM 1197 N N . ARG B 1 5 ? -4.453 -32.625 -21.609 1 57.66 5 ARG B N 1
ATOM 1198 C CA . ARG B 1 5 ? -4.395 -31.234 -21.203 1 57.66 5 ARG B CA 1
ATOM 1199 C C . ARG B 1 5 ? -5.168 -31 -19.906 1 57.66 5 ARG B C 1
ATOM 1201 O O . ARG B 1 5 ? -6.395 -31.125 -19.891 1 57.66 5 ARG B O 1
ATOM 1208 N N . LYS B 1 6 ? -4.617 -31.328 -18.812 1 67.94 6 LYS B N 1
ATOM 1209 C CA . LYS B 1 6 ? -5.348 -31.078 -17.578 1 67.94 6 LYS B CA 1
ATOM 1210 C C . LYS B 1 6 ? -5.879 -29.641 -17.531 1 67.94 6 LYS B C 1
ATOM 1212 O O . LYS B 1 6 ? -5.172 -28.703 -17.906 1 67.94 6 LYS B O 1
ATOM 1217 N N . THR B 1 7 ? -7.203 -29.609 -17.484 1 81.12 7 THR B N 1
ATOM 1218 C CA . THR B 1 7 ? -7.867 -28.312 -17.344 1 81.12 7 THR B CA 1
ATOM 1219 C C . THR B 1 7 ? -7.453 -27.641 -16.031 1 81.12 7 THR B C 1
ATOM 1221 O O . THR B 1 7 ? -6.863 -28.281 -15.156 1 81.12 7 THR B O 1
ATOM 1224 N N . THR B 1 8 ? -7.484 -26.422 -16.031 1 82.81 8 THR B N 1
ATOM 1225 C CA . THR B 1 8 ? -7.227 -25.672 -14.805 1 82.81 8 THR B CA 1
ATOM 1226 C C . THR B 1 8 ? -7.977 -26.297 -13.625 1 82.81 8 THR B C 1
ATOM 1228 O O . THR B 1 8 ? -7.461 -26.344 -12.508 1 82.81 8 THR B O 1
ATOM 1231 N N . ARG B 1 9 ? -9.086 -26.812 -13.867 1 85.12 9 ARG B N 1
ATOM 1232 C CA . ARG B 1 9 ? -9.891 -27.438 -12.812 1 85.12 9 ARG B CA 1
ATOM 1233 C C . ARG B 1 9 ? -9.234 -28.703 -12.289 1 85.12 9 ARG B C 1
ATOM 1235 O O . ARG B 1 9 ? -9.227 -28.969 -11.086 1 85.12 9 ARG B O 1
ATOM 1242 N N . ASP B 1 10 ? -8.75 -29.469 -13.211 1 88.44 10 ASP B N 1
ATOM 1243 C CA . ASP B 1 10 ? -8.062 -30.688 -12.82 1 88.44 10 ASP B CA 1
ATOM 1244 C C . ASP B 1 10 ? -6.832 -30.375 -11.969 1 88.44 10 ASP B C 1
ATOM 1246 O O . ASP B 1 10 ? -6.551 -31.078 -10.992 1 88.44 10 ASP B O 1
ATOM 1250 N N . ILE B 1 11 ? -6.172 -29.359 -12.352 1 86.81 11 ILE B N 1
ATOM 1251 C CA . ILE B 1 11 ? -4.973 -28.938 -11.633 1 86.81 11 ILE B CA 1
ATOM 1252 C C . ILE B 1 11 ? -5.348 -28.484 -10.227 1 86.81 11 ILE B C 1
ATOM 1254 O O . ILE B 1 11 ? -4.695 -28.844 -9.25 1 86.81 11 ILE B O 1
ATOM 1258 N N . ILE B 1 12 ? -6.344 -27.719 -10.141 1 88.44 12 ILE B N 1
ATOM 1259 C CA . ILE B 1 12 ? -6.809 -27.219 -8.852 1 88.44 12 ILE B CA 1
ATOM 1260 C C . ILE B 1 12 ? -7.16 -28.391 -7.934 1 88.44 12 ILE B C 1
ATOM 1262 O O . ILE B 1 12 ? -6.77 -28.406 -6.766 1 88.44 12 ILE B O 1
ATOM 1266 N N . LEU B 1 13 ? -7.867 -29.312 -8.5 1 88.81 13 LEU B N 1
ATOM 1267 C CA . LEU B 1 13 ? -8.273 -30.484 -7.727 1 88.81 13 LEU B CA 1
ATOM 1268 C C . LEU B 1 13 ? -7.051 -31.281 -7.266 1 88.81 13 LEU B C 1
ATOM 1270 O O . LEU B 1 13 ? -6.996 -31.719 -6.117 1 88.81 13 LEU B O 1
ATOM 1274 N N . TRP B 1 14 ? -6.199 -31.438 -8.148 1 89.69 14 TRP B N 1
ATOM 1275 C CA . TRP B 1 14 ? -4.969 -32.156 -7.82 1 89.69 14 TRP B CA 1
ATOM 1276 C C . TRP B 1 14 ? -4.199 -31.422 -6.715 1 89.69 14 TRP B C 1
ATOM 1278 O O . TRP B 1 14 ? -3.707 -32.062 -5.781 1 89.69 14 TRP B O 1
ATOM 1288 N N . VAL B 1 15 ? -4.066 -30.141 -6.762 1 89.75 15 VAL B N 1
ATOM 1289 C CA . VAL B 1 15 ? -3.369 -29.328 -5.766 1 89.75 15 VAL B CA 1
ATOM 1290 C C . VAL B 1 15 ? -4.078 -29.453 -4.418 1 89.75 15 VAL B C 1
ATOM 1292 O O . VAL B 1 15 ? -3.436 -29.688 -3.391 1 89.75 15 VAL B O 1
ATOM 1295 N N . GLU B 1 16 ? -5.328 -29.344 -4.461 1 90.38 16 GLU B N 1
ATOM 1296 C CA . GLU B 1 16 ? -6.129 -29.328 -3.242 1 90.38 16 GLU B CA 1
ATOM 1297 C C . GLU B 1 16 ? -6.168 -30.703 -2.588 1 90.38 16 GLU B C 1
ATOM 1299 O O . GLU B 1 16 ? -6.156 -30.812 -1.36 1 90.38 16 GLU B O 1
ATOM 1304 N N . GLU B 1 17 ? -6.234 -31.734 -3.367 1 91.31 17 GLU B N 1
ATOM 1305 C CA . GLU B 1 17 ? -6.48 -33.062 -2.83 1 91.31 17 GLU B CA 1
ATOM 1306 C C . GLU B 1 17 ? -5.168 -33.812 -2.566 1 91.31 17 GLU B C 1
ATOM 1308 O O . GLU B 1 17 ? -5.117 -34.719 -1.728 1 91.31 17 GLU B O 1
ATOM 1313 N N . GLN B 1 18 ? -4.145 -33.438 -3.232 1 91.44 18 GLN B N 1
ATOM 1314 C CA . GLN B 1 18 ? -2.916 -34.219 -3.121 1 91.44 18 GLN B CA 1
ATOM 1315 C C . GLN B 1 18 ? -1.771 -33.344 -2.586 1 91.44 18 GLN B C 1
ATOM 1317 O O . GLN B 1 18 ? -1.115 -33.719 -1.61 1 91.44 18 GLN B O 1
ATOM 1322 N N . ILE B 1 19 ? -1.521 -32.219 -3.094 1 91.81 19 ILE B N 1
ATOM 1323 C CA . ILE B 1 19 ? -0.33 -31.453 -2.785 1 91.81 19 ILE B CA 1
ATOM 1324 C C . ILE B 1 19 ? -0.486 -30.781 -1.418 1 91.81 19 ILE B C 1
ATOM 1326 O O . ILE B 1 19 ? 0.392 -30.906 -0.56 1 91.81 19 ILE B O 1
ATOM 1330 N N . VAL B 1 20 ? -1.624 -30.109 -1.215 1 93.31 20 VAL B N 1
ATOM 1331 C CA . VAL B 1 20 ? -1.838 -29.359 0.02 1 93.31 20 VAL B CA 1
ATOM 1332 C C . VAL B 1 20 ? -1.876 -30.312 1.206 1 93.31 20 VAL B C 1
ATOM 1334 O O . VAL B 1 20 ? -1.193 -30.094 2.211 1 93.31 20 VAL B O 1
ATOM 1337 N N . PRO B 1 21 ? -2.688 -31.422 1.061 1 94.44 21 PRO B N 1
ATOM 1338 C CA . PRO B 1 21 ? -2.709 -32.375 2.186 1 94.44 21 PRO B CA 1
ATOM 1339 C C . PRO B 1 21 ? -1.343 -32.969 2.465 1 94.44 21 PRO B C 1
ATOM 1341 O O . PRO B 1 21 ? -1.001 -33.25 3.621 1 94.44 21 PRO B O 1
ATOM 1344 N N . ALA B 1 22 ? -0.51 -33.188 1.533 1 94.06 22 ALA B N 1
ATOM 1345 C CA . ALA B 1 22 ? 0.782 -33.844 1.672 1 94.06 22 ALA B CA 1
ATOM 1346 C C . ALA B 1 22 ? 1.843 -32.875 2.201 1 94.06 22 ALA B C 1
ATOM 1348 O O . ALA B 1 22 ? 2.725 -33.281 2.965 1 94.06 22 ALA B O 1
ATOM 1349 N N . ASN B 1 23 ? 1.846 -31.562 1.824 1 95 23 ASN B N 1
ATOM 1350 C CA . ASN B 1 23 ? 2.969 -30.656 2.059 1 95 23 ASN B CA 1
ATOM 1351 C C . ASN B 1 23 ? 2.541 -29.422 2.842 1 95 23 ASN B C 1
ATOM 1353 O O . ASN B 1 23 ? 3.385 -28.672 3.338 1 95 23 ASN B O 1
ATOM 1357 N N . GLY B 1 24 ? 1.223 -29.172 2.971 1 94.62 24 GLY B N 1
ATOM 1358 C CA . GLY B 1 24 ? 0.715 -27.984 3.619 1 94.62 24 GLY B CA 1
ATOM 1359 C C . GLY B 1 24 ? 0.445 -26.844 2.65 1 94.62 24 GLY B C 1
ATOM 1360 O O . GLY B 1 24 ? 1.073 -26.766 1.594 1 94.62 24 GLY B O 1
ATOM 1361 N N . ALA B 1 25 ? -0.401 -25.938 3.037 1 93.69 25 ALA B N 1
ATOM 1362 C CA . ALA B 1 25 ? -0.844 -24.844 2.18 1 93.69 25 ALA B CA 1
ATOM 1363 C C . ALA B 1 25 ? 0.295 -23.859 1.909 1 93.69 25 ALA B C 1
ATOM 1365 O O . ALA B 1 25 ? 0.481 -23.422 0.775 1 93.69 25 ALA B O 1
ATOM 1366 N N . LYS B 1 26 ? 1.049 -23.531 2.926 1 95.5 26 LYS B N 1
ATOM 1367 C CA . LYS B 1 26 ? 2.133 -22.562 2.793 1 95.5 26 LYS B CA 1
ATOM 1368 C C . LYS B 1 26 ? 3.199 -23.047 1.821 1 95.5 26 LYS B C 1
ATOM 1370 O O . LYS B 1 26 ? 3.656 -22.297 0.956 1 95.5 26 LYS B O 1
ATOM 1375 N N . PHE B 1 27 ? 3.57 -24.297 1.991 1 94.69 27 PHE B N 1
ATOM 1376 C CA . PHE B 1 27 ? 4.543 -24.906 1.089 1 94.69 27 PHE B CA 1
ATOM 1377 C C . PHE B 1 27 ? 4.02 -24.906 -0.342 1 94.69 27 PHE B C 1
ATOM 1379 O O . PHE B 1 27 ? 4.766 -24.641 -1.284 1 94.69 27 PHE B O 1
ATOM 1386 N N . THR B 1 28 ? 2.787 -25.219 -0.496 1 95.69 28 THR B N 1
ATOM 1387 C CA . THR B 1 28 ? 2.178 -25.312 -1.818 1 95.69 28 THR B CA 1
ATOM 1388 C C . THR B 1 28 ? 2.17 -23.953 -2.504 1 95.69 28 THR B C 1
ATOM 1390 O O . THR B 1 28 ? 2.494 -23.844 -3.688 1 95.69 28 THR B O 1
ATOM 1393 N N . VAL B 1 29 ? 1.824 -22.891 -1.751 1 96 29 VAL B N 1
ATOM 1394 C CA . VAL B 1 29 ? 1.849 -21.531 -2.293 1 96 29 VAL B CA 1
ATOM 1395 C C . VAL B 1 29 ? 3.268 -21.188 -2.732 1 96 29 VAL B C 1
ATOM 1397 O O . VAL B 1 29 ? 3.467 -20.609 -3.811 1 96 29 VAL B O 1
ATOM 1400 N N . ASP B 1 30 ? 4.164 -21.547 -1.981 1 95.44 30 ASP B N 1
ATOM 1401 C CA . ASP B 1 30 ? 5.562 -21.266 -2.287 1 95.44 30 ASP B CA 1
ATOM 1402 C C . ASP B 1 30 ? 5.973 -21.891 -3.617 1 95.44 30 ASP B C 1
ATOM 1404 O O . ASP B 1 30 ? 6.441 -21.188 -4.52 1 95.44 30 ASP B O 1
ATOM 1408 N N . VAL B 1 31 ? 5.703 -23.156 -3.729 1 93.44 31 VAL B N 1
ATOM 1409 C CA . VAL B 1 31 ? 6.172 -23.891 -4.891 1 93.44 31 VAL B CA 1
ATOM 1410 C C . VAL B 1 31 ? 5.367 -23.484 -6.125 1 93.44 31 VAL B C 1
ATOM 1412 O O . VAL B 1 31 ? 5.934 -23.266 -7.195 1 93.44 31 VAL B O 1
ATOM 1415 N N . VAL B 1 32 ? 4.07 -23.422 -5.988 1 93.75 32 VAL B N 1
ATOM 1416 C CA . VAL B 1 32 ? 3.195 -23.094 -7.113 1 93.75 32 VAL B CA 1
ATOM 1417 C C . VAL B 1 32 ? 3.473 -21.688 -7.605 1 93.75 32 VAL B C 1
ATOM 1419 O O . VAL B 1 32 ? 3.605 -21.453 -8.805 1 93.75 32 VAL B O 1
ATOM 1422 N N . SER B 1 33 ? 3.582 -20.703 -6.648 1 95.31 33 SER B N 1
ATOM 1423 C CA . SER B 1 33 ? 3.824 -19.312 -7.043 1 95.31 33 SER B CA 1
ATOM 1424 C C . SER B 1 33 ? 5.172 -19.172 -7.742 1 95.31 33 SER B C 1
ATOM 1426 O O . SER B 1 33 ? 5.281 -18.453 -8.742 1 95.31 33 SER B O 1
ATOM 1428 N N . GLN B 1 34 ? 6.188 -19.875 -7.242 1 94.31 34 GLN B N 1
ATOM 1429 C CA . GLN B 1 34 ? 7.508 -19.812 -7.859 1 94.31 34 GLN B CA 1
ATOM 1430 C C . GLN B 1 34 ? 7.477 -20.359 -9.281 1 94.31 34 GLN B C 1
ATOM 1432 O O . GLN B 1 34 ? 8.094 -19.797 -10.188 1 94.31 34 GLN B O 1
ATOM 1437 N N . THR B 1 35 ? 6.805 -21.469 -9.484 1 94.12 35 THR B N 1
ATOM 1438 C CA . THR B 1 35 ? 6.672 -22.062 -10.805 1 94.12 35 THR B CA 1
ATOM 1439 C C . THR B 1 35 ? 5.977 -21.109 -11.766 1 94.12 35 THR B C 1
ATOM 1441 O O . THR B 1 35 ? 6.449 -20.891 -12.883 1 94.12 35 THR B O 1
ATOM 1444 N N . LEU B 1 36 ? 4.922 -20.5 -11.32 1 94.5 36 LEU B N 1
ATOM 1445 C CA . LEU B 1 36 ? 4.145 -19.609 -12.164 1 94.5 36 LEU B CA 1
ATOM 1446 C C . LEU B 1 36 ? 4.926 -18.328 -12.461 1 94.5 36 LEU B C 1
ATOM 1448 O O . LEU B 1 36 ? 4.895 -17.828 -13.586 1 94.5 36 LEU B O 1
ATOM 1452 N N . LEU B 1 37 ? 5.633 -17.812 -11.477 1 95.94 37 LEU B N 1
ATOM 1453 C CA . LEU B 1 37 ? 6.438 -16.609 -11.672 1 95.94 37 LEU B CA 1
ATOM 1454 C C . LEU B 1 37 ? 7.598 -16.875 -12.625 1 95.94 37 LEU B C 1
ATOM 1456 O O . LEU B 1 37 ? 7.969 -16.016 -13.414 1 95.94 37 LEU B O 1
ATOM 1460 N N . ASP B 1 38 ? 8.125 -18.078 -12.609 1 95.75 38 ASP B N 1
ATOM 1461 C CA . ASP B 1 38 ? 9.203 -18.438 -13.523 1 95.75 38 ASP B CA 1
ATOM 1462 C C . ASP B 1 38 ? 8.727 -18.391 -14.977 1 95.75 38 ASP B C 1
ATOM 1464 O O . ASP B 1 38 ? 9.469 -17.938 -15.859 1 95.75 38 ASP B O 1
ATOM 1468 N N . ILE B 1 39 ? 7.637 -18.891 -15.188 1 93.62 39 ILE B N 1
ATOM 1469 C CA . ILE B 1 39 ? 7.039 -18.875 -16.516 1 93.62 39 ILE B CA 1
ATOM 1470 C C . ILE B 1 39 ? 6.676 -17.438 -16.906 1 93.62 39 ILE B C 1
ATOM 1472 O O . ILE B 1 39 ? 6.949 -17 -18.016 1 93.62 39 ILE B O 1
ATOM 1476 N N . GLY B 1 40 ? 6.078 -16.703 -16 1 94.06 40 GLY B N 1
ATOM 1477 C CA . GLY B 1 40 ? 5.523 -15.383 -16.266 1 94.06 40 GLY B CA 1
ATOM 1478 C C . GLY B 1 40 ? 6.582 -14.297 -16.344 1 94.06 40 GLY B C 1
ATOM 1479 O O . GLY B 1 40 ? 6.324 -13.203 -16.844 1 94.06 40 GLY B O 1
ATOM 1480 N N . SER B 1 41 ? 7.762 -14.547 -15.875 1 92.69 41 SER B N 1
ATOM 1481 C CA . SER B 1 41 ? 8.781 -13.516 -15.711 1 92.69 41 SER B CA 1
ATOM 1482 C C . SER B 1 41 ? 9.508 -13.25 -17.031 1 92.69 41 SER B C 1
ATOM 1484 O O . SER B 1 41 ? 10.359 -12.359 -17.109 1 92.69 41 SER B O 1
ATOM 1486 N N . LYS B 1 42 ? 9.219 -13.883 -18.031 1 91.44 42 LYS B N 1
ATOM 1487 C CA . LYS B 1 42 ? 9.922 -13.766 -19.297 1 91.44 42 LYS B CA 1
ATOM 1488 C C . LYS B 1 42 ? 9.586 -12.445 -20 1 91.44 42 LYS B C 1
ATOM 1490 O O . LYS B 1 42 ? 10.422 -11.883 -20.703 1 91.44 42 LYS B O 1
ATOM 1495 N N . SER B 1 43 ? 8.406 -11.961 -19.859 1 86 43 SER B N 1
ATOM 1496 C CA . SER B 1 43 ? 7.926 -10.688 -20.391 1 86 43 SER B CA 1
ATOM 1497 C C . SER B 1 43 ? 6.637 -10.258 -19.703 1 86 43 SER B C 1
ATOM 1499 O O . SER B 1 43 ? 6.055 -11.023 -18.922 1 86 43 SER B O 1
ATOM 1501 N N . PHE B 1 44 ? 6.328 -9.055 -19.938 1 85.62 44 PHE B N 1
ATOM 1502 C CA . PHE B 1 44 ? 5.074 -8.547 -19.375 1 85.62 44 PHE B CA 1
ATOM 1503 C C . PHE B 1 44 ? 3.891 -9.359 -19.891 1 85.62 44 PHE B C 1
ATOM 1505 O O . PHE B 1 44 ? 3.016 -9.742 -19.109 1 85.62 44 PHE B O 1
ATOM 1512 N N . THR B 1 45 ? 3.85 -9.633 -21.156 1 88.5 45 THR B N 1
ATOM 1513 C CA . THR B 1 45 ? 2.76 -10.391 -21.766 1 88.5 45 THR B CA 1
ATOM 1514 C C . THR B 1 45 ? 2.65 -11.781 -21.125 1 88.5 45 THR B C 1
ATOM 1516 O O . THR B 1 45 ? 1.548 -12.25 -20.844 1 88.5 45 THR B O 1
ATOM 1519 N N . HIS B 1 46 ? 3.785 -12.359 -20.938 1 94 46 HIS B N 1
ATOM 1520 C CA . HIS B 1 46 ? 3.775 -13.68 -20.297 1 94 46 HIS B CA 1
ATOM 1521 C C . HIS B 1 46 ? 3.207 -13.609 -18.891 1 94 46 HIS B C 1
ATOM 1523 O O . HIS B 1 46 ? 2.453 -14.492 -18.484 1 94 46 HIS B O 1
ATOM 1529 N N . LEU B 1 47 ? 3.566 -12.547 -18.109 1 93.94 47 LEU B N 1
ATOM 1530 C CA . LEU B 1 47 ? 3.033 -12.391 -16.766 1 93.94 47 LEU B CA 1
ATOM 1531 C C . LEU B 1 47 ? 1.513 -12.289 -16.797 1 93.94 47 LEU B C 1
ATOM 1533 O O . LEU B 1 47 ? 0.827 -12.984 -16.031 1 93.94 47 LEU B O 1
ATOM 1537 N N . ILE B 1 48 ? 1.018 -11.562 -17.656 1 93.5 48 ILE B N 1
ATOM 1538 C CA . ILE B 1 48 ? -0.423 -11.367 -17.781 1 93.5 48 ILE B CA 1
ATOM 1539 C C . ILE B 1 48 ? -1.086 -12.688 -18.172 1 93.5 48 ILE B C 1
ATOM 1541 O O . ILE B 1 48 ? -2.105 -13.07 -17.578 1 93.5 48 ILE B O 1
ATOM 1545 N N . THR B 1 49 ? -0.536 -13.344 -19.109 1 93.69 49 THR B N 1
ATOM 1546 C CA . THR B 1 49 ? -1.079 -14.617 -19.562 1 93.69 49 THR B CA 1
ATOM 1547 C C . THR B 1 49 ? -1.137 -15.625 -18.422 1 93.69 49 THR B C 1
ATOM 1549 O O . THR B 1 49 ? -2.145 -16.312 -18.25 1 93.69 49 THR B O 1
ATOM 1552 N N . VAL B 1 50 ? -0.064 -15.711 -17.703 1 94.69 50 VAL B N 1
ATOM 1553 C CA . VAL B 1 50 ? 0.012 -16.656 -16.594 1 94.69 50 VAL B CA 1
ATOM 1554 C C . VAL B 1 50 ? -1.06 -16.328 -15.555 1 94.69 50 VAL B C 1
ATOM 1556 O O . VAL B 1 50 ? -1.743 -17.219 -15.047 1 94.69 50 VAL B O 1
ATOM 1559 N N . LEU B 1 51 ? -1.244 -15.055 -15.219 1 95.5 51 LEU B N 1
ATOM 1560 C CA . LEU B 1 51 ? -2.234 -14.641 -14.234 1 95.5 51 LEU B CA 1
ATOM 1561 C C . LEU B 1 51 ? -3.648 -14.883 -14.75 1 95.5 51 LEU B C 1
ATOM 1563 O O . LEU B 1 51 ? -4.527 -15.289 -13.984 1 95.5 51 LEU B O 1
ATOM 1567 N N . GLU B 1 52 ? -3.857 -14.703 -15.93 1 94.5 52 GLU B N 1
ATOM 1568 C CA . GLU B 1 52 ? -5.172 -14.922 -16.531 1 94.5 52 GLU B CA 1
ATOM 1569 C C . GLU B 1 52 ? -5.516 -16.406 -16.562 1 94.5 52 GLU B C 1
ATOM 1571 O O . GLU B 1 52 ? -6.656 -16.797 -16.297 1 94.5 52 GLU B O 1
ATOM 1576 N N . ARG B 1 53 ? -4.605 -17.234 -16.938 1 93.12 53 ARG B N 1
ATOM 1577 C CA . ARG B 1 53 ? -4.832 -18.656 -17.156 1 93.12 53 ARG B CA 1
ATOM 1578 C C . ARG B 1 53 ? -4.867 -19.406 -15.82 1 93.12 53 ARG B C 1
ATOM 1580 O O . ARG B 1 53 ? -5.645 -20.344 -15.656 1 93.12 53 ARG B O 1
ATOM 1587 N N . TYR B 1 54 ? -4.004 -18.969 -14.93 1 93.88 54 TYR B N 1
ATOM 1588 C CA . TYR B 1 54 ? -3.838 -19.766 -13.711 1 93.88 54 TYR B CA 1
ATOM 1589 C C . TYR B 1 54 ? -4.27 -18.969 -12.484 1 93.88 54 TYR B C 1
ATOM 1591 O O . TYR B 1 54 ? -3.979 -19.344 -11.352 1 93.88 54 TYR B O 1
ATOM 1599 N N . GLY B 1 55 ? -4.906 -17.812 -12.656 1 95.31 55 GLY B N 1
ATOM 1600 C CA . GLY B 1 55 ? -5.383 -16.984 -11.555 1 95.31 55 GLY B CA 1
ATOM 1601 C C . GLY B 1 55 ? -6.273 -17.734 -10.586 1 95.31 55 GLY B C 1
ATOM 1602 O O . GLY B 1 55 ? -6.195 -17.531 -9.375 1 95.31 55 GLY B O 1
ATOM 1603 N N . GLN B 1 56 ? -7.078 -18.609 -11.141 1 94.5 56 GLN B N 1
ATOM 1604 C CA . GLN B 1 56 ? -7.996 -19.375 -10.297 1 94.5 56 GLN B CA 1
ATOM 1605 C C . GLN B 1 56 ? -7.242 -20.281 -9.336 1 94.5 56 GLN B C 1
ATOM 1607 O O . GLN B 1 56 ? -7.68 -20.5 -8.203 1 94.5 56 GLN B O 1
ATOM 1612 N N . ILE B 1 57 ? -6.195 -20.859 -9.773 1 93.06 57 ILE B N 1
ATOM 1613 C CA . ILE B 1 57 ? -5.367 -21.688 -8.906 1 93.06 57 ILE B CA 1
ATOM 1614 C C . ILE B 1 57 ? -4.805 -20.844 -7.762 1 93.06 57 ILE B C 1
ATOM 1616 O O . ILE B 1 57 ? -4.859 -21.266 -6.602 1 93.06 57 ILE B O 1
ATOM 1620 N N . ILE B 1 58 ? -4.359 -19.656 -8.055 1 95.31 58 ILE B N 1
ATOM 1621 C CA . ILE B 1 58 ? -3.791 -18.75 -7.062 1 95.31 58 ILE B CA 1
ATOM 1622 C C . ILE B 1 58 ? -4.871 -18.328 -6.07 1 95.31 58 ILE B C 1
ATOM 1624 O O . ILE B 1 58 ? -4.648 -18.328 -4.855 1 95.31 58 ILE B O 1
ATOM 1628 N N . SER B 1 59 ? -5.992 -18.031 -6.652 1 95.75 59 SER B N 1
ATOM 1629 C CA . SER B 1 59 ? -7.102 -17.594 -5.812 1 95.75 59 SER B CA 1
ATOM 1630 C C . SER B 1 59 ? -7.496 -18.688 -4.812 1 95.75 59 SER B C 1
ATOM 1632 O O . SER B 1 59 ? -7.824 -18.375 -3.664 1 95.75 59 SER B O 1
ATOM 1634 N N . LYS B 1 60 ? -7.477 -19.875 -5.211 1 93.75 60 LYS B N 1
ATOM 1635 C CA . LYS B 1 60 ? -7.84 -20.984 -4.332 1 93.75 60 LYS B CA 1
ATOM 1636 C C . LYS B 1 60 ? -6.777 -21.203 -3.258 1 93.75 60 LYS B C 1
ATOM 1638 O O . LYS B 1 60 ? -7.098 -21.578 -2.129 1 93.75 60 LYS B O 1
ATOM 1643 N N . LEU B 1 61 ? -5.543 -20.969 -3.598 1 94.75 61 LEU B N 1
ATOM 1644 C CA . LEU B 1 61 ? -4.43 -21.188 -2.68 1 94.75 61 LEU B CA 1
ATOM 1645 C C . LEU B 1 61 ? -4.293 -20.016 -1.708 1 94.75 61 LEU B C 1
ATOM 1647 O O . LEU B 1 61 ? -3.727 -20.172 -0.623 1 94.75 61 LEU B O 1
ATOM 1651 N N . CYS B 1 62 ? -4.805 -18.828 -2.111 1 96.62 62 CYS B N 1
ATOM 1652 C CA . CYS B 1 62 ? -4.652 -17.625 -1.31 1 96.62 62 CYS B CA 1
ATOM 1653 C C . CYS B 1 62 ? -6.004 -16.969 -1.036 1 96.62 62 CYS B C 1
ATOM 1655 O O . CYS B 1 62 ? -6.238 -15.828 -1.423 1 96.62 62 CYS B O 1
ATOM 1657 N N . PRO B 1 63 ? -6.793 -17.734 -0.251 1 95.62 63 PRO B N 1
ATOM 1658 C CA . PRO B 1 63 ? -8.172 -17.297 -0.068 1 95.62 63 PRO B CA 1
ATOM 1659 C C . PRO B 1 63 ? -8.297 -16.141 0.93 1 95.62 63 PRO B C 1
ATOM 1661 O O . PRO B 1 63 ? -9.328 -15.469 0.975 1 95.62 63 PRO B O 1
ATOM 1664 N N . ASP B 1 64 ? -7.293 -15.953 1.801 1 96.5 64 ASP B N 1
ATOM 1665 C CA . ASP B 1 64 ? -7.402 -14.945 2.846 1 96.5 64 ASP B CA 1
ATOM 1666 C C . ASP B 1 64 ? -6.152 -14.062 2.895 1 96.5 64 ASP B C 1
ATOM 1668 O O . ASP B 1 64 ? -5.191 -14.305 2.16 1 96.5 64 ASP B O 1
ATOM 1672 N N . GLU B 1 65 ? -6.203 -13.094 3.758 1 95.88 65 GLU B N 1
ATOM 1673 C CA . GLU B 1 65 ? -5.16 -12.078 3.838 1 95.88 65 GLU B CA 1
ATOM 1674 C C . GLU B 1 65 ? -3.811 -12.695 4.188 1 95.88 65 GLU B C 1
ATOM 1676 O O . GLU B 1 65 ? -2.779 -12.297 3.639 1 95.88 65 GLU B O 1
ATOM 1681 N N . GLU B 1 66 ? -3.857 -13.602 5.121 1 95.62 66 GLU B N 1
ATOM 1682 C CA . GLU B 1 66 ? -2.615 -14.227 5.559 1 95.62 66 GLU B CA 1
ATOM 1683 C C . GLU B 1 66 ? -1.899 -14.906 4.395 1 95.62 66 GLU B C 1
ATOM 1685 O O . GLU B 1 66 ? -0.694 -14.727 4.207 1 95.62 66 GLU B O 1
ATOM 1690 N N . MET B 1 67 ? -2.666 -15.625 3.639 1 96.75 67 MET B N 1
ATOM 1691 C CA . MET B 1 67 ? -2.088 -16.328 2.5 1 96.75 67 MET B CA 1
ATOM 1692 C C . MET B 1 67 ? -1.689 -15.359 1.396 1 96.75 67 MET B C 1
ATOM 1694 O O . MET B 1 67 ? -0.721 -15.594 0.673 1 96.75 67 MET B O 1
ATOM 1698 N N . GLN B 1 68 ? -2.432 -14.289 1.26 1 97.81 68 GLN B N 1
ATOM 1699 C CA . GLN B 1 68 ? -2.092 -13.258 0.284 1 97.81 68 GLN B CA 1
ATOM 1700 C C . GLN B 1 68 ? -0.778 -12.57 0.645 1 97.81 68 GLN B C 1
ATOM 1702 O O . GLN B 1 68 ? 0.004 -12.211 -0.237 1 97.81 68 GLN B O 1
ATOM 1707 N N . LEU B 1 69 ? -0.526 -12.391 1.891 1 96.75 69 LEU B N 1
ATOM 1708 C CA . LEU B 1 69 ? 0.743 -11.836 2.348 1 96.75 69 LEU B CA 1
ATOM 1709 C C . LEU B 1 69 ? 1.903 -12.75 1.969 1 96.75 69 LEU B C 1
ATOM 1711 O O . LEU B 1 69 ? 2.951 -12.273 1.52 1 96.75 69 LEU B O 1
ATOM 1715 N N . LEU B 1 70 ? 1.662 -14 2.168 1 96.44 70 LEU B N 1
ATOM 1716 C CA . LEU B 1 70 ? 2.688 -14.969 1.795 1 96.44 70 LEU B CA 1
ATOM 1717 C C . LEU B 1 70 ? 2.984 -14.898 0.301 1 96.44 70 LEU B C 1
ATOM 1719 O O . LEU B 1 70 ? 4.145 -14.961 -0.109 1 96.44 70 LEU B O 1
ATOM 1723 N N . LEU B 1 71 ? 1.969 -14.781 -0.462 1 97.81 71 LEU B N 1
ATOM 1724 C CA . LEU B 1 71 ? 2.123 -14.672 -1.908 1 97.81 71 LEU B CA 1
ATOM 1725 C C . LEU B 1 71 ? 2.947 -13.438 -2.273 1 97.81 71 LEU B C 1
ATOM 1727 O O . LEU B 1 71 ? 3.867 -13.523 -3.09 1 97.81 71 LEU B O 1
ATOM 1731 N N . MET B 1 72 ? 2.611 -12.32 -1.622 1 96.81 72 MET B N 1
ATOM 1732 C CA . MET B 1 72 ? 3.344 -11.086 -1.913 1 96.81 72 MET B CA 1
ATOM 1733 C C . MET B 1 72 ? 4.797 -11.203 -1.471 1 96.81 72 MET B C 1
ATOM 1735 O O . MET B 1 72 ? 5.695 -10.664 -2.123 1 96.81 72 MET B O 1
ATOM 1739 N N . ASP B 1 73 ? 5 -11.891 -0.433 1 95.38 73 ASP B N 1
ATOM 1740 C CA . ASP B 1 73 ? 6.375 -12.156 -0.016 1 95.38 73 ASP B CA 1
ATOM 1741 C C . ASP B 1 73 ? 7.129 -12.945 -1.081 1 95.38 73 ASP B C 1
ATOM 1743 O O . ASP B 1 73 ? 8.297 -12.664 -1.363 1 95.38 73 ASP B O 1
ATOM 1747 N N . GLU B 1 74 ? 6.469 -13.922 -1.61 1 96.06 74 GLU B N 1
ATOM 1748 C CA . GLU B 1 74 ? 7.086 -14.734 -2.652 1 96.06 74 GLU B CA 1
ATOM 1749 C C . GLU B 1 74 ? 7.391 -13.906 -3.896 1 96.06 74 GLU B C 1
ATOM 1751 O O . GLU B 1 74 ? 8.445 -14.07 -4.52 1 96.06 74 GLU B O 1
ATOM 1756 N N . VAL B 1 75 ? 6.492 -13.039 -4.273 1 96.25 75 VAL B N 1
ATOM 1757 C CA . VAL B 1 75 ? 6.672 -12.164 -5.422 1 96.25 75 VAL B CA 1
ATOM 1758 C C . VAL B 1 75 ? 7.871 -11.25 -5.191 1 96.25 75 VAL B C 1
ATOM 1760 O O . VAL B 1 75 ? 8.727 -11.094 -6.07 1 96.25 75 VAL B O 1
ATOM 1763 N N . SER B 1 76 ? 7.918 -10.695 -4.012 1 93 76 SER B N 1
ATOM 1764 C CA . SER B 1 76 ? 9.008 -9.797 -3.652 1 93 76 SER B CA 1
ATOM 1765 C C . SER B 1 76 ? 10.352 -10.531 -3.643 1 93 76 SER B C 1
ATOM 1767 O O . SER B 1 76 ? 11.359 -9.992 -4.102 1 93 76 SER B O 1
ATOM 1769 N N . ALA B 1 77 ? 10.344 -11.742 -3.143 1 93.06 77 ALA B N 1
ATOM 1770 C CA . ALA B 1 77 ? 11.562 -12.547 -3.1 1 93.06 77 ALA B CA 1
ATOM 1771 C C . ALA B 1 77 ? 12.031 -12.906 -4.508 1 93.06 77 ALA B C 1
ATOM 1773 O O . ALA B 1 77 ? 13.234 -12.922 -4.781 1 93.06 77 ALA B O 1
ATOM 1774 N N . TYR B 1 78 ? 11.141 -13.203 -5.328 1 94.5 78 TYR B N 1
ATOM 1775 C CA . TYR B 1 78 ? 11.477 -13.57 -6.699 1 94.5 78 TYR B CA 1
ATOM 1776 C C . TYR B 1 78 ? 12.141 -12.414 -7.43 1 94.5 78 TYR B C 1
ATOM 1778 O O . TYR B 1 78 ? 13.125 -12.609 -8.148 1 94.5 78 TYR B O 1
ATOM 1786 N N . TRP B 1 79 ? 11.547 -11.266 -7.254 1 92.44 79 TRP B N 1
ATOM 1787 C CA . TRP B 1 79 ? 12.086 -10.062 -7.867 1 92.44 79 TRP B CA 1
ATOM 1788 C C . TRP B 1 79 ? 12.773 -9.18 -6.824 1 92.44 79 TRP B C 1
ATOM 1790 O O . TRP B 1 79 ? 12.508 -7.977 -6.75 1 92.44 79 TRP B O 1
ATOM 1800 N N . LYS B 1 80 ? 13.633 -9.703 -6.051 1 87.56 80 LYS B N 1
ATOM 1801 C CA . LYS B 1 80 ? 14.234 -9.031 -4.906 1 87.56 80 LYS B CA 1
ATOM 1802 C C . LYS B 1 80 ? 15.07 -7.832 -5.352 1 87.56 80 LYS B C 1
ATOM 1804 O O . LYS B 1 80 ? 15.227 -6.863 -4.609 1 87.56 80 LYS B O 1
ATOM 1809 N N . ASN B 1 81 ? 15.5 -7.883 -6.602 1 82.88 81 ASN B N 1
ATOM 1810 C CA . ASN B 1 81 ? 16.375 -6.82 -7.105 1 82.88 81 ASN B CA 1
ATOM 1811 C C . ASN B 1 81 ? 15.609 -5.871 -8.031 1 82.88 81 ASN B C 1
ATOM 1813 O O . ASN B 1 81 ? 16.219 -4.988 -8.648 1 82.88 81 ASN B O 1
ATOM 1817 N N . SER B 1 82 ? 14.359 -6.078 -8.117 1 85.06 82 SER B N 1
ATOM 1818 C CA . SER B 1 82 ? 13.547 -5.254 -9.008 1 85.06 82 SER B CA 1
ATOM 1819 C C . SER B 1 82 ? 12.219 -4.871 -8.352 1 85.06 82 SER B C 1
ATOM 1821 O O . SER B 1 82 ? 11.203 -5.523 -8.578 1 85.06 82 SER B O 1
ATOM 1823 N N . THR B 1 83 ? 12.281 -3.756 -7.684 1 81.06 83 THR B N 1
ATOM 1824 C CA . THR B 1 83 ? 11.078 -3.273 -7.016 1 81.06 83 THR B CA 1
ATOM 1825 C C . THR B 1 83 ? 9.984 -2.951 -8.031 1 81.06 83 THR B C 1
ATOM 1827 O O . THR B 1 83 ? 8.797 -3.119 -7.746 1 81.06 83 THR B O 1
ATOM 1830 N N . GLN B 1 84 ? 10.406 -2.582 -9.172 1 81.75 84 GLN B N 1
ATOM 1831 C CA . GLN B 1 84 ? 9.461 -2.238 -10.227 1 81.75 84 GLN B CA 1
ATOM 1832 C C . GLN B 1 84 ? 8.648 -3.457 -10.656 1 81.75 84 GLN B C 1
ATOM 1834 O O . GLN B 1 84 ? 7.422 -3.396 -10.734 1 81.75 84 GLN B O 1
ATOM 1839 N N . MET B 1 85 ? 9.352 -4.559 -10.844 1 89.75 85 MET B N 1
ATOM 1840 C CA . MET B 1 85 ? 8.656 -5.766 -11.281 1 89.75 85 MET B CA 1
ATOM 1841 C C . MET B 1 85 ? 7.77 -6.309 -10.164 1 89.75 85 MET B C 1
ATOM 1843 O O . MET B 1 85 ? 6.684 -6.824 -10.422 1 89.75 85 MET B O 1
ATOM 1847 N N . THR B 1 86 ? 8.211 -6.16 -8.961 1 91.25 86 THR B N 1
ATOM 1848 C CA . THR B 1 86 ? 7.383 -6.516 -7.816 1 91.25 86 THR B CA 1
ATOM 1849 C C . THR B 1 86 ? 6.086 -5.711 -7.82 1 91.25 86 THR B C 1
ATOM 1851 O O . THR B 1 86 ? 4.996 -6.273 -7.684 1 91.25 86 THR B O 1
ATOM 1854 N N . ALA B 1 87 ? 6.223 -4.438 -8.07 1 88.75 87 ALA B N 1
ATOM 1855 C CA . ALA B 1 87 ? 5.066 -3.547 -8.078 1 88.75 87 ALA B CA 1
ATOM 1856 C C . ALA B 1 87 ? 4.113 -3.891 -9.219 1 88.75 87 ALA B C 1
ATOM 1858 O O . ALA B 1 87 ? 2.896 -3.941 -9.023 1 88.75 87 ALA B O 1
ATOM 1859 N N . ILE B 1 88 ? 4.648 -4.156 -10.312 1 90 88 ILE B N 1
ATOM 1860 C CA . ILE B 1 88 ? 3.844 -4.484 -11.477 1 90 88 ILE B CA 1
ATOM 1861 C C . ILE B 1 88 ? 3.07 -5.777 -11.227 1 90 88 ILE B C 1
ATOM 1863 O O . ILE B 1 88 ? 1.86 -5.84 -11.453 1 90 88 ILE B O 1
ATOM 1867 N N . ALA B 1 89 ? 3.791 -6.742 -10.781 1 94.75 89 ALA B N 1
ATOM 1868 C CA . ALA B 1 89 ? 3.17 -8.039 -10.539 1 94.75 89 ALA B CA 1
ATOM 1869 C C . ALA B 1 89 ? 2.035 -7.926 -9.523 1 94.75 89 ALA B C 1
ATOM 1871 O O . ALA B 1 89 ? 0.944 -8.461 -9.734 1 94.75 89 ALA B O 1
ATOM 1872 N N . ILE B 1 90 ? 2.27 -7.234 -8.461 1 95.19 90 ILE B N 1
ATOM 1873 C CA . ILE B 1 90 ? 1.282 -7.098 -7.395 1 95.19 90 ILE B CA 1
ATOM 1874 C C . ILE B 1 90 ? 0.098 -6.27 -7.891 1 95.19 90 ILE B C 1
ATOM 1876 O O . ILE B 1 90 ? -1.058 -6.605 -7.617 1 95.19 90 ILE B O 1
ATOM 1880 N N . ASP B 1 91 ? 0.375 -5.238 -8.656 1 92.25 91 ASP B N 1
ATOM 1881 C CA . ASP B 1 91 ? -0.681 -4.426 -9.258 1 92.25 91 ASP B CA 1
ATOM 1882 C C . ASP B 1 91 ? -1.593 -5.277 -10.141 1 92.25 91 ASP B C 1
ATOM 1884 O O . ASP B 1 91 ? -2.818 -5.168 -10.062 1 92.25 91 ASP B O 1
ATOM 1888 N N . ARG B 1 92 ? -1 -6.121 -10.93 1 94.69 92 ARG B N 1
ATOM 1889 C CA . ARG B 1 92 ? -1.778 -6.977 -11.812 1 94.69 92 ARG B CA 1
ATOM 1890 C C . ARG B 1 92 ? -2.553 -8.023 -11.023 1 94.69 92 ARG B C 1
ATOM 1892 O O . ARG B 1 92 ? -3.684 -8.367 -11.375 1 94.69 92 ARG B O 1
ATOM 1899 N N . MET B 1 93 ? -1.979 -8.547 -10 1 96.75 93 MET B N 1
ATOM 1900 C CA . MET B 1 93 ? -2.656 -9.531 -9.156 1 96.75 93 MET B CA 1
ATOM 1901 C C . MET B 1 93 ? -3.865 -8.914 -8.461 1 96.75 93 MET B C 1
ATOM 1903 O O . MET B 1 93 ? -4.887 -9.578 -8.281 1 96.75 93 MET B O 1
ATOM 1907 N N . MET B 1 94 ? -3.711 -7.641 -8.078 1 96.12 94 MET B N 1
ATOM 1908 C CA . MET B 1 94 ? -4.852 -6.93 -7.508 1 96.12 94 MET B CA 1
ATOM 1909 C C . MET B 1 94 ? -5.949 -6.73 -8.547 1 96.12 94 MET B C 1
ATOM 1911 O O . MET B 1 94 ? -7.129 -6.91 -8.25 1 96.12 94 MET B O 1
ATOM 1915 N N . GLY B 1 95 ? -5.523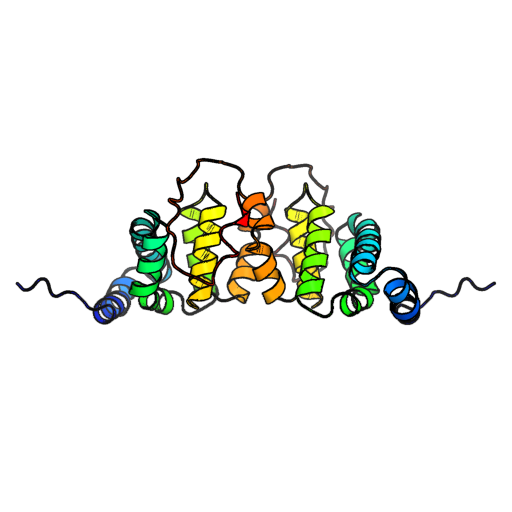 -6.363 -9.734 1 94.25 95 GLY B N 1
ATOM 1916 C CA . GLY B 1 95 ? -6.453 -6.188 -10.836 1 94.25 95 GLY B CA 1
ATOM 1917 C C . GLY B 1 95 ? -7.273 -7.43 -11.125 1 94.25 95 GLY B C 1
ATOM 1918 O O . GLY B 1 95 ? -8.438 -7.336 -11.516 1 94.25 95 GLY B O 1
ATOM 1919 N N . TYR B 1 96 ? -6.738 -8.586 -10.922 1 95.12 96 TYR B N 1
ATOM 1920 C CA . TYR B 1 96 ? -7.414 -9.852 -11.156 1 95.12 96 TYR B CA 1
ATOM 1921 C C . TYR B 1 96 ? -8.062 -10.375 -9.875 1 95.12 96 TYR B C 1
ATOM 1923 O O . TYR B 1 96 ? -8.469 -11.539 -9.805 1 95.12 96 TYR B O 1
ATOM 1931 N N . ARG B 1 97 ? -8.008 -9.547 -8.805 1 95.56 97 ARG B N 1
ATOM 1932 C CA . ARG B 1 97 ? -8.656 -9.82 -7.523 1 95.56 97 ARG B CA 1
ATOM 1933 C C . ARG B 1 97 ? -8.008 -11 -6.816 1 95.56 97 ARG B C 1
ATOM 1935 O O . ARG B 1 97 ? -8.68 -11.75 -6.105 1 95.56 97 ARG B O 1
ATOM 1942 N N . LEU B 1 98 ? -6.734 -11.156 -7.074 1 97.12 98 LEU B N 1
ATOM 1943 C CA . LEU B 1 98 ? -5.977 -12.211 -6.41 1 97.12 98 LEU B CA 1
ATOM 1944 C C . LEU B 1 98 ? -5.434 -11.734 -5.07 1 97.12 98 LEU B C 1
ATOM 1946 O O . LEU B 1 98 ? -5.145 -12.547 -4.188 1 97.12 98 LEU B O 1
ATOM 1950 N N . ILE B 1 99 ? -5.273 -10.383 -4.98 1 97.44 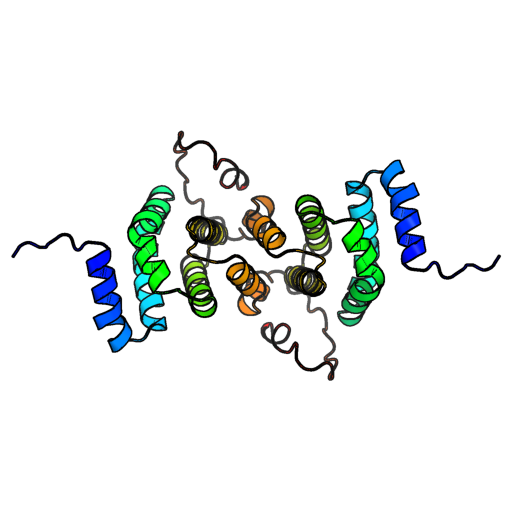99 ILE B N 1
ATOM 1951 C CA . ILE B 1 99 ? -4.773 -9.742 -3.77 1 97.44 99 ILE B CA 1
ATOM 1952 C C . ILE B 1 99 ? -5.672 -8.562 -3.398 1 97.44 99 ILE B C 1
ATOM 1954 O O . ILE B 1 99 ? -6.066 -7.781 -4.266 1 97.44 99 ILE B O 1
ATOM 1958 N N . SER B 1 100 ? -6.039 -8.492 -2.137 1 97.06 100 SER B N 1
ATOM 1959 C CA . SER B 1 100 ? -6.918 -7.422 -1.683 1 97.06 100 SER B CA 1
ATOM 1960 C C . SER B 1 100 ? -6.125 -6.16 -1.354 1 97.06 100 SER B C 1
ATOM 1962 O O . SER B 1 100 ? -4.934 -6.23 -1.046 1 97.06 100 SER B O 1
ATOM 1964 N N . ASN B 1 101 ? -6.828 -5.043 -1.331 1 95 101 ASN B N 1
ATOM 1965 C CA . ASN B 1 101 ? -6.219 -3.779 -0.929 1 95 101 ASN B CA 1
ATOM 1966 C C . ASN B 1 101 ? -5.699 -3.838 0.505 1 95 101 ASN B C 1
ATOM 1968 O O . ASN B 1 101 ? -4.613 -3.332 0.8 1 95 101 ASN B O 1
ATOM 1972 N N . LEU B 1 102 ? -6.508 -4.445 1.335 1 95.75 102 LEU B N 1
ATOM 1973 C CA . LEU B 1 102 ? -6.109 -4.559 2.734 1 95.75 102 LEU B CA 1
ATOM 1974 C C . LEU B 1 102 ? -4.816 -5.352 2.869 1 95.75 102 LEU B C 1
ATOM 1976 O O . LEU B 1 102 ? -3.93 -4.977 3.643 1 95.75 102 LEU B O 1
ATOM 1980 N N . ALA B 1 103 ? -4.684 -6.41 2.125 1 96.56 103 ALA B N 1
ATOM 1981 C CA . ALA B 1 103 ? -3.473 -7.223 2.166 1 96.56 103 ALA B CA 1
ATOM 1982 C C . ALA B 1 103 ? -2.26 -6.422 1.696 1 96.56 103 ALA B C 1
ATOM 1984 O O . ALA B 1 103 ? -1.171 -6.543 2.264 1 96.56 103 ALA B O 1
ATOM 1985 N N . ILE B 1 104 ? -2.453 -5.625 0.696 1 95.62 104 ILE B N 1
ATOM 1986 C CA . ILE B 1 104 ? -1.369 -4.797 0.179 1 95.62 104 ILE B CA 1
ATOM 1987 C C . ILE B 1 104 ? -0.915 -3.812 1.254 1 95.62 104 ILE B C 1
A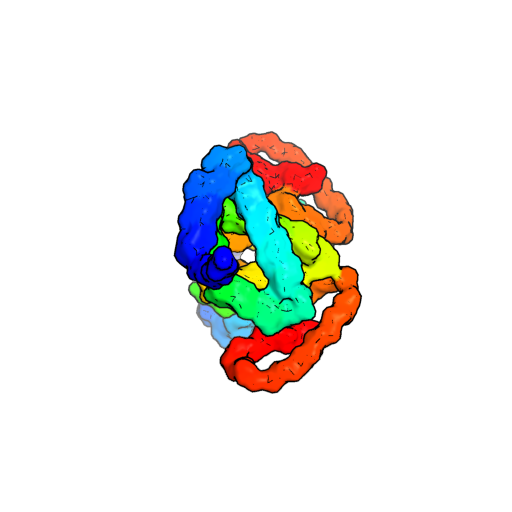TOM 1989 O O . ILE B 1 104 ? 0.284 -3.664 1.502 1 95.62 104 ILE B O 1
ATOM 1993 N N . VAL B 1 105 ? -1.859 -3.18 1.858 1 93.81 105 VAL B N 1
ATOM 1994 C CA . VAL B 1 105 ? -1.545 -2.184 2.877 1 93.81 105 VAL B CA 1
ATOM 1995 C C . VAL B 1 105 ? -0.807 -2.848 4.039 1 93.81 105 VAL B C 1
ATOM 1997 O O . VAL B 1 105 ? 0.212 -2.336 4.508 1 93.81 105 VAL B O 1
ATOM 2000 N N . LYS B 1 106 ? -1.283 -3.963 4.453 1 93.88 106 LYS B N 1
ATOM 2001 C CA . LYS B 1 106 ? -0.611 -4.691 5.523 1 93.88 106 LYS B CA 1
ATOM 2002 C C . LYS B 1 106 ? 0.801 -5.098 5.109 1 93.88 106 LYS B C 1
ATOM 2004 O O . LYS B 1 106 ? 1.732 -5.027 5.914 1 93.88 106 LYS B O 1
ATOM 2009 N N . TRP B 1 107 ? 0.924 -5.453 3.92 1 93.81 107 TRP B N 1
ATOM 2010 C CA . TRP B 1 107 ? 2.217 -5.891 3.406 1 93.81 107 TRP B CA 1
ATOM 2011 C C . TRP B 1 107 ? 3.205 -4.73 3.359 1 93.81 107 TRP B C 1
ATOM 2013 O O . TRP B 1 107 ? 4.355 -4.867 3.781 1 93.81 107 TRP B O 1
ATOM 2023 N N . VAL B 1 108 ? 2.779 -3.566 2.885 1 89.81 108 VAL B N 1
ATOM 2024 C CA . VAL B 1 108 ? 3.648 -2.41 2.703 1 89.81 108 VAL B CA 1
ATOM 2025 C C . VAL B 1 108 ? 4.121 -1.897 4.062 1 89.81 108 VAL B C 1
ATOM 2027 O O . VAL B 1 108 ? 5.254 -1.433 4.199 1 89.81 108 VAL B O 1
ATOM 2030 N N . PHE B 1 109 ? 3.275 -1.961 5.023 1 88 109 PHE B N 1
ATOM 2031 C CA . PHE B 1 109 ? 3.607 -1.387 6.324 1 88 109 PHE B CA 1
ATOM 2032 C C . PHE B 1 109 ? 4.105 -2.463 7.281 1 88 109 PHE B C 1
ATOM 2034 O O . PHE B 1 109 ? 4.238 -2.219 8.484 1 88 109 PHE B O 1
ATOM 2041 N N . SER B 1 110 ? 4.273 -3.637 6.73 1 86.31 110 SER B N 1
ATOM 2042 C CA . SER B 1 110 ? 4.891 -4.664 7.562 1 86.31 110 SER B CA 1
ATOM 2043 C C . SER B 1 110 ? 6.328 -4.297 7.922 1 86.31 110 SER B C 1
ATOM 2045 O O . SER B 1 110 ? 7.023 -3.648 7.141 1 86.31 110 SER B O 1
ATOM 2047 N N . PRO B 1 111 ? 6.801 -4.645 9.109 1 80.31 111 PRO B N 1
ATOM 2048 C CA . PRO B 1 111 ? 8.18 -4.336 9.508 1 80.31 111 PRO B CA 1
ATOM 2049 C C . PRO B 1 111 ? 9.211 -4.82 8.492 1 80.31 111 PRO B C 1
ATOM 2051 O O . PRO B 1 111 ? 10.203 -4.133 8.242 1 80.31 111 PRO B O 1
ATOM 2054 N N . ALA B 1 112 ? 9.039 -5.957 7.898 1 76.25 112 ALA B N 1
ATOM 2055 C CA . ALA B 1 112 ? 9.945 -6.531 6.91 1 76.25 112 ALA B CA 1
ATOM 2056 C C . ALA B 1 112 ? 10.055 -5.637 5.68 1 76.25 112 ALA B C 1
ATOM 2058 O O . ALA B 1 112 ? 11.125 -5.512 5.086 1 76.25 112 ALA B O 1
ATOM 2059 N N . ASN B 1 113 ? 9.047 -4.934 5.383 1 75.31 113 ASN B N 1
ATOM 2060 C CA . ASN B 1 113 ? 9.016 -4.176 4.141 1 75.31 113 ASN B CA 1
ATOM 2061 C C . ASN B 1 113 ? 9.297 -2.695 4.375 1 75.31 113 ASN B C 1
ATOM 2063 O O . ASN B 1 113 ? 9.672 -1.974 3.449 1 75.31 113 ASN B O 1
ATOM 2067 N N . VAL B 1 114 ? 9.125 -2.238 5.57 1 68.94 114 VAL B N 1
ATOM 2068 C CA . VAL B 1 114 ? 9.477 -0.858 5.887 1 68.94 114 VAL B CA 1
ATOM 2069 C C . VAL B 1 114 ? 11 -0.721 5.98 1 68.94 114 VAL B C 1
ATOM 2071 O O . VAL B 1 114 ? 11.562 0.285 5.543 1 68.94 114 VAL B O 1
ATOM 2074 N N . ASP B 1 115 ? 11.609 -1.778 6.441 1 60 115 ASP B N 1
ATOM 2075 C CA . ASP B 1 115 ? 13.07 -1.815 6.512 1 60 115 ASP B CA 1
ATOM 2076 C C . ASP B 1 115 ? 13.688 -1.902 5.121 1 60 115 ASP B C 1
ATOM 2078 O O . ASP B 1 115 ? 14.789 -1.401 4.891 1 60 115 ASP B O 1
ATOM 2082 N N . GLN B 1 116 ? 13.07 -2.711 4.363 1 51.62 116 GLN B N 1
ATOM 2083 C CA . GLN B 1 116 ? 13.617 -2.898 3.025 1 51.62 116 GLN B CA 1
ATOM 2084 C C . GLN B 1 116 ? 13.734 -1.567 2.287 1 51.62 116 GLN B C 1
ATOM 2086 O O . GLN B 1 116 ? 14.656 -1.374 1.488 1 51.62 116 GLN B O 1
ATOM 2091 N N . TYR B 1 117 ? 12.891 -0.672 2.549 1 43.22 117 TYR B N 1
ATOM 2092 C CA . TYR B 1 117 ? 13.031 0.632 1.91 1 43.22 117 TYR B CA 1
ATOM 2093 C C . TYR B 1 117 ? 14.008 1.516 2.676 1 43.22 117 TYR B C 1
ATOM 2095 O O . TYR B 1 117 ? 14.266 2.656 2.283 1 43.22 117 TYR B O 1
ATOM 2103 N N . HIS B 1 118 ? 14.383 1.232 3.859 1 41.72 118 HIS B N 1
ATOM 2104 C CA . HIS B 1 118 ? 15.367 1.93 4.672 1 41.72 118 HIS B CA 1
ATOM 2105 C C . HIS B 1 118 ? 16.734 1.943 3.988 1 41.72 118 HIS B C 1
ATOM 2107 O O . HIS B 1 118 ? 17.531 1.021 4.172 1 41.72 118 HIS B O 1
ATOM 2113 N N . VAL B 1 119 ? 17.047 2.305 2.795 1 36.69 119 VAL B N 1
ATOM 2114 C CA . VAL B 1 119 ? 18.469 2.596 2.598 1 36.69 119 VAL B CA 1
ATOM 2115 C C . VAL B 1 119 ? 18.969 3.52 3.707 1 36.69 119 VAL B C 1
ATOM 2117 O O . VAL B 1 119 ? 19.984 3.246 4.344 1 36.69 119 VAL B O 1
ATOM 2120 N N . SER B 1 120 ? 19 5.023 3.582 1 33.59 120 SER B N 1
ATOM 2121 C CA . SER B 1 120 ? 19.953 5.887 4.262 1 33.59 120 SER B CA 1
ATOM 2122 C C . SER B 1 120 ? 19.672 5.965 5.758 1 33.59 120 SER B C 1
ATOM 2124 O O . SER B 1 120 ? 18.547 6.27 6.16 1 33.59 120 SER B O 1
ATOM 2126 N N . ASP B 1 121 ? 20.422 5.375 6.641 1 33.88 121 ASP B N 1
ATOM 2127 C CA . ASP B 1 121 ? 20.594 4.969 8.031 1 33.88 121 ASP B CA 1
ATOM 2128 C C . ASP B 1 121 ? 20.453 6.16 8.977 1 33.88 121 ASP B C 1
ATOM 2130 O O . ASP B 1 121 ? 20.891 6.113 10.125 1 33.88 121 ASP B O 1
ATOM 2134 N N . ARG B 1 122 ? 20.344 7.395 8.812 1 31.06 122 ARG B N 1
ATOM 2135 C CA . ARG B 1 122 ? 20.656 8.109 10.047 1 31.06 122 ARG B CA 1
ATOM 2136 C C . ARG B 1 122 ? 19.688 7.711 11.156 1 31.06 122 ARG B C 1
ATOM 2138 O O . ARG B 1 122 ? 18.469 7.73 10.961 1 31.06 122 ARG B O 1
ATOM 2145 N N . PRO B 1 123 ? 20.266 7.07 12.312 1 32.5 123 PRO B N 1
ATOM 2146 C CA . PRO B 1 123 ? 19.578 6.523 13.484 1 32.5 123 PRO B CA 1
ATOM 2147 C C . PRO B 1 123 ? 18.656 7.539 14.164 1 32.5 123 PRO B C 1
ATOM 2149 O O . PRO B 1 123 ? 19.078 8.656 14.461 1 32.5 123 PRO B O 1
ATOM 2152 N N . TRP B 1 124 ? 17.578 7.867 13.781 1 32.91 124 TRP B N 1
ATOM 2153 C CA . TRP B 1 124 ? 16.719 8.602 14.711 1 32.91 124 TRP B CA 1
ATOM 2154 C C . TRP B 1 124 ? 16.625 7.871 16.047 1 32.91 124 TRP B C 1
ATOM 2156 O O . TRP B 1 124 ? 16.391 6.664 16.094 1 32.91 124 TRP B O 1
ATOM 2166 N N . GLU B 1 125 ? 17.438 8.281 17.047 1 30.09 125 GLU B N 1
ATOM 2167 C CA . GLU B 1 125 ? 17.422 7.824 18.438 1 30.09 125 GLU B CA 1
ATOM 2168 C C . GLU B 1 125 ? 16 7.66 18.953 1 30.09 125 GLU B C 1
ATOM 2170 O O . GLU B 1 125 ? 15.266 8.641 19.078 1 30.09 125 GLU B O 1
ATOM 2175 N N . VAL B 1 126 ? 15.234 6.734 18.594 1 31.06 126 VAL B N 1
ATOM 2176 C CA . VAL B 1 126 ? 13.945 6.391 19.172 1 31.06 126 VAL B CA 1
ATOM 2177 C C . VAL B 1 126 ? 14.102 6.066 20.656 1 31.06 126 VAL B C 1
ATOM 2179 O O . VAL B 1 126 ? 14.805 5.117 21.016 1 31.06 126 VAL B O 1
ATOM 2182 N N . HIS B 1 127 ? 14.094 7.09 21.516 1 27.72 127 HIS B N 1
ATOM 2183 C CA . HIS B 1 127 ? 14.023 6.809 22.953 1 27.72 127 HIS B CA 1
ATOM 2184 C C . HIS B 1 127 ? 12.875 5.855 23.266 1 27.72 127 HIS B C 1
ATOM 2186 O O . HIS B 1 127 ? 11.82 5.914 22.625 1 27.72 127 HIS B O 1
ATOM 2192 N N . SER B 1 128 ? 13.188 4.75 23.891 1 28.3 128 SER B N 1
ATOM 2193 C CA . SER B 1 128 ? 12.438 3.6 24.375 1 28.3 128 SER B CA 1
ATOM 2194 C C . SER B 1 128 ? 11.227 4.035 25.203 1 28.3 128 SER B C 1
ATOM 2196 O O . SER B 1 128 ? 11.375 4.527 26.328 1 28.3 128 SER B O 1
ATOM 2198 N N . TYR B 1 129 ? 10.375 4.859 24.922 1 27.75 129 TYR B N 1
ATOM 2199 C CA . TYR B 1 129 ? 9.297 5.047 25.891 1 27.75 129 TYR B CA 1
ATOM 2200 C C . TYR B 1 129 ? 8.5 3.76 26.062 1 27.75 129 TYR B C 1
ATOM 2202 O O . TYR B 1 129 ? 8.266 3.025 25.109 1 27.75 129 TYR B O 1
ATOM 2210 N N . PRO B 1 130 ? 8.398 3.193 27.406 1 26.3 130 PRO B N 1
ATOM 2211 C CA . PRO B 1 130 ? 7.797 1.97 27.938 1 26.3 130 PRO B CA 1
ATOM 2212 C C . PRO B 1 130 ? 6.375 1.735 27.438 1 26.3 130 PRO B C 1
ATOM 2214 O O . PRO B 1 130 ? 6.016 0.603 27.109 1 26.3 130 PRO B O 1
ATOM 2217 N N . HIS B 1 131 ? 5.344 2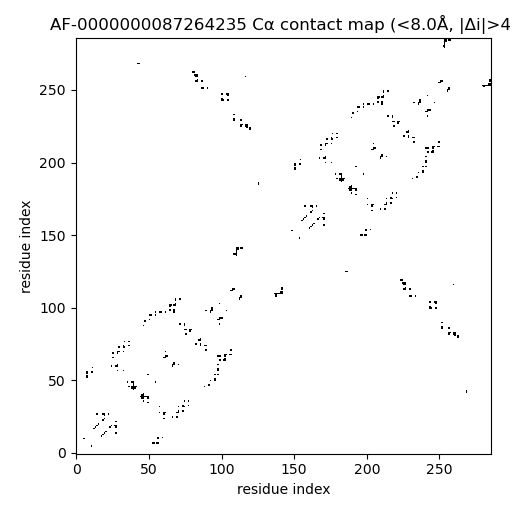.447 27.891 1 25.12 131 HIS B N 1
ATOM 2218 C CA . HIS B 1 131 ? 4.055 1.948 28.344 1 25.12 131 HIS B CA 1
ATOM 2219 C C . HIS B 1 131 ? 3.139 1.631 27.156 1 25.12 131 HIS B C 1
ATOM 2221 O O . HIS B 1 131 ? 2.023 1.139 27.344 1 25.12 131 HIS B O 1
ATOM 2227 N N . THR B 1 132 ? 2.92 2.469 26.156 1 30.02 132 THR B N 1
ATOM 2228 C CA . THR B 1 132 ? 1.593 2.264 25.594 1 30.02 132 THR B CA 1
ATOM 2229 C C . THR B 1 132 ? 1.515 0.924 24.875 1 30.02 132 THR B C 1
ATOM 2231 O O . THR B 1 132 ? 2.42 0.57 24.109 1 30.02 132 THR B O 1
ATOM 2234 N N . ARG B 1 133 ? 0.643 -0.147 25.281 1 25.84 133 ARG B N 1
ATOM 2235 C CA . ARG B 1 133 ? 0.475 -1.589 25.125 1 25.84 133 ARG B CA 1
ATOM 2236 C C . ARG B 1 133 ? 0.539 -1.997 23.656 1 25.84 133 ARG B C 1
ATOM 2238 O O . ARG B 1 133 ? 1.29 -2.904 23.281 1 25.84 133 ARG B O 1
ATOM 2245 N N . ARG B 1 134 ? -0.718 -2.145 23.047 1 27.34 134 ARG B N 1
ATOM 2246 C CA . ARG B 1 134 ? -0.947 -3.191 22.047 1 27.34 134 ARG B CA 1
ATOM 2247 C C . ARG B 1 134 ? -0.172 -2.91 20.766 1 27.34 134 ARG B C 1
ATOM 2249 O O . ARG B 1 134 ? -0.31 -3.637 19.781 1 27.34 134 ARG B O 1
ATOM 2256 N N . TYR B 1 135 ? 0.039 -1.622 20.516 1 26.5 135 TYR B N 1
ATOM 2257 C CA . TYR B 1 135 ? 0.473 -1.509 19.125 1 26.5 135 TYR B CA 1
ATOM 2258 C C . TYR B 1 135 ? 1.939 -1.896 18.969 1 26.5 135 TYR B C 1
ATOM 2260 O O . TYR B 1 135 ? 2.828 -1.053 19.109 1 26.5 135 TYR B O 1
ATOM 2268 N N . PRO B 1 136 ? 2.469 -2.848 19.75 1 27.98 136 PRO B N 1
ATOM 2269 C CA . PRO B 1 136 ? 3.863 -3.291 19.797 1 27.98 136 PRO B CA 1
ATOM 2270 C C . PRO B 1 136 ? 4.5 -3.383 18.406 1 27.98 136 PRO B C 1
ATOM 2272 O O . PRO B 1 136 ? 5.691 -3.104 18.25 1 27.98 136 PRO B O 1
ATOM 2275 N N . ALA B 1 137 ? 3.77 -4.129 17.531 1 27.17 137 ALA B N 1
ATOM 2276 C CA . ALA B 1 137 ? 4.504 -4.879 16.516 1 27.17 137 ALA B CA 1
ATOM 2277 C C . ALA B 1 137 ? 5.188 -3.938 15.531 1 27.17 137 ALA B C 1
ATOM 2279 O O . ALA B 1 137 ? 6.031 -4.367 14.742 1 27.17 137 ALA B O 1
ATOM 2280 N N . PHE B 1 138 ? 4.578 -2.807 15.414 1 27.36 138 PHE B N 1
ATOM 2281 C CA . PHE B 1 138 ? 5.055 -2.135 14.211 1 27.36 138 PHE B CA 1
ATOM 2282 C C . PHE B 1 138 ? 6.457 -1.57 14.422 1 27.36 138 PHE B C 1
ATOM 2284 O O . PHE B 1 138 ? 7.223 -1.419 13.469 1 27.36 138 PHE B O 1
ATOM 2291 N N . CYS B 1 139 ? 6.73 -1.042 15.656 1 29.17 139 CYS B N 1
ATOM 2292 C CA . CYS B 1 139 ? 7.977 -0.295 15.773 1 29.17 139 CYS B CA 1
ATOM 2293 C C . CYS B 1 139 ? 9.18 -1.236 15.812 1 29.17 139 CYS B C 1
ATOM 2295 O O . CYS B 1 139 ? 10.32 -0.795 15.688 1 29.17 139 CYS B O 1
ATOM 2297 N N . CYS B 1 140 ? 8.961 -2.424 16.453 1 28.17 140 CYS B N 1
ATOM 2298 C CA . CYS B 1 140 ? 10.117 -3.221 16.844 1 28.17 140 CYS B CA 1
ATOM 2299 C C . CYS B 1 140 ? 10.914 -3.658 15.617 1 28.17 140 CYS B C 1
ATOM 2301 O O . CYS B 1 140 ? 12.047 -4.121 15.742 1 28.17 140 CYS B O 1
ATOM 2303 N N . TRP B 1 141 ? 10.234 -4.02 14.594 1 24.78 141 TRP B N 1
ATOM 2304 C CA . TRP B 1 141 ? 11.023 -4.898 13.742 1 24.78 141 TRP B CA 1
ATOM 2305 C C . TRP B 1 141 ? 12.164 -4.133 13.086 1 24.78 141 TRP B C 1
ATOM 2307 O O . TRP B 1 141 ? 12.969 -4.715 12.352 1 24.78 141 TRP B O 1
ATOM 2317 N N . ILE B 1 142 ? 12.07 -2.869 13.086 1 24.28 142 ILE B N 1
ATOM 2318 C CA . ILE B 1 142 ? 13.148 -2.328 12.266 1 24.28 142 ILE B CA 1
ATOM 2319 C C . ILE B 1 142 ? 14.453 -2.355 13.047 1 24.28 142 ILE B C 1
ATOM 2321 O O . ILE B 1 142 ? 15.531 -2.107 12.492 1 24.28 142 ILE B O 1
ATOM 2325 N N . LEU B 1 143 ? 14.508 -2.752 14.328 1 21.2 143 LEU B N 1
ATOM 2326 C CA . LEU B 1 143 ? 15.883 -2.801 14.812 1 21.2 143 LEU B CA 1
ATOM 2327 C C . LEU B 1 143 ? 16.641 -3.988 14.219 1 21.2 143 LEU B C 1
ATOM 2329 O O . LEU B 1 143 ? 16.109 -5.105 14.195 1 21.2 143 LEU B O 1
#